Protein AF-A0A9N9C6P1-F1 (afdb_monomer_lite)

Secondary structure (DSSP, 8-state):
--HHHHHHHHHHHHHHH-SS--HHHHHHHTT-SSHHHHHHHHHHHHHHHHHH-TT-HHHHHHHHHIIIIITTHHHHHHHHHHHHHHHHS------------------------------B-TT-PBP---HHHHHHHHHHHHH-TT-------TTSTTGGGS-HHHHHHHHHHHHHHHHHHS-HHHHHHHHHHHT----HHHHHHHHHT---SSTT-HHHHHHHHHHHHHHHHHHHHHHHHTT-

pLDDT: mean 75.87, std 18.79, range [29.64, 95.38]

Foldseek 3Di:
DDPVVVVLVVLLVCQVPPPDSALVVSCVVSVDPDPVVSVVSNVVSLVVNCVVPVPPPSSVVNVVCVVPPRVCVVVVVVVVVVVVVVVVPPDDDDDDDDDDDDDPPPPPPPPDPPPPDFDADPVRHGDPDDPLVSLLVVQCCVVCVPDDDDDCPCPDPSLVPDDPVSSVVVVVVVVVVVVVPQDPVNVVVVCVLPVDPDDPVVNVVCLVPDDQPDPPDVVSVVVSVVSNVPVVVVSVVVVVVVVD

Sequence (244 aa):
MTRTQEVREEQTNFLKKHENPRPLNFFIEFKYRRKSSGHHDYNQQLDKALQDDPNSEKLLNLRRKYNHDYKNDWARNNRKRRKRENEEGSSNNNIDKEDVNNYESEEEEIIRDDDETIITDVLENVVECSEAMRTICSVYMEQHPDGDLIDLRSCSPFFKKLPKLVADSYLSELDEITESLIPMNVHDFLVQFFSQNISDTEWQIKVDNLRPPERNDPLMTAVVRILHRTLPNQNQILTLIFLN

Organism: NCBI:txid144679

Structure (mmCIF, N/CA/C/O backbone):
data_AF-A0A9N9C6P1-F1
#
_entry.id   AF-A0A9N9C6P1-F1
#
loop_
_atom_site.group_PDB
_atom_site.id
_atom_site.type_symbol
_atom_site.label_atom_id
_atom_site.label_alt_id
_atom_site.label_comp_id
_atom_site.label_asym_id
_atom_site.label_entity_id
_atom_site.label_seq_id
_atom_site.pdbx_PDB_ins_code
_atom_site.Cartn_x
_atom_site.Cartn_y
_atom_site.Cartn_z
_atom_site.occupancy
_atom_site.B_iso_or_equiv
_atom_site.auth_seq_id
_atom_site.auth_comp_id
_atom_site.auth_asym_id
_atom_site.auth_atom_id
_atom_site.pdbx_PDB_model_num
ATOM 1 N N . MET A 1 1 ? 4.517 25.017 -32.125 1.00 56.09 1 MET A N 1
ATOM 2 C CA . MET A 1 1 ? 5.086 23.809 -31.494 1.00 56.09 1 MET A CA 1
ATOM 3 C C . MET A 1 1 ? 4.927 23.939 -29.993 1.00 56.09 1 MET A C 1
ATOM 5 O O . MET A 1 1 ? 4.956 25.055 -29.492 1.00 56.09 1 MET A O 1
ATOM 9 N N . THR A 1 2 ? 4.663 22.841 -29.286 1.00 72.69 2 THR A N 1
ATOM 10 C CA . THR A 1 2 ? 4.652 22.845 -27.817 1.00 72.69 2 THR A CA 1
ATOM 11 C C . THR A 1 2 ? 6.087 22.704 -27.309 1.00 72.69 2 THR A C 1
ATOM 13 O O . THR A 1 2 ? 6.893 22.018 -27.933 1.00 72.69 2 THR A O 1
ATOM 16 N N . ARG A 1 3 ? 6.410 23.305 -26.156 1.00 73.12 3 ARG A N 1
ATOM 17 C CA . ARG A 1 3 ? 7.741 23.215 -25.517 1.00 73.12 3 ARG A CA 1
ATOM 18 C C . ARG A 1 3 ? 8.230 21.767 -25.359 1.00 73.12 3 ARG A C 1
ATOM 20 O O . ARG A 1 3 ? 9.417 21.486 -25.447 1.00 73.12 3 ARG A O 1
ATOM 27 N N . THR A 1 4 ? 7.303 20.834 -25.160 1.00 78.88 4 THR A N 1
ATOM 28 C CA . THR A 1 4 ? 7.589 19.398 -25.085 1.00 78.88 4 THR A CA 1
ATOM 29 C C . THR A 1 4 ? 8.108 18.839 -26.409 1.00 78.88 4 THR A C 1
ATOM 31 O O . THR A 1 4 ? 8.997 17.998 -26.401 1.00 78.88 4 THR A O 1
ATOM 34 N N . GLN A 1 5 ? 7.585 19.295 -27.547 1.00 78.88 5 GLN A N 1
ATOM 35 C CA . GLN A 1 5 ? 8.002 18.818 -28.864 1.00 78.88 5 GLN A CA 1
ATOM 36 C C . GLN A 1 5 ? 9.409 19.310 -29.230 1.00 78.88 5 GLN A C 1
ATOM 38 O O . GLN A 1 5 ? 10.212 18.522 -29.724 1.00 78.88 5 GLN A O 1
ATOM 43 N N . GLU A 1 6 ? 9.732 20.562 -28.895 1.00 83.50 6 GLU A N 1
ATOM 44 C CA . GLU A 1 6 ? 11.066 21.149 -29.098 1.00 83.50 6 GLU A CA 1
ATOM 45 C C . GLU A 1 6 ? 12.145 20.363 -28.338 1.00 83.50 6 GLU A C 1
ATOM 47 O O . GLU A 1 6 ? 13.136 19.935 -28.925 1.00 83.50 6 GLU A O 1
ATOM 52 N N . VAL A 1 7 ? 11.898 20.040 -27.063 1.00 85.88 7 VAL A N 1
ATOM 53 C CA . VAL A 1 7 ? 12.829 19.237 -26.250 1.00 85.88 7 VAL A CA 1
ATOM 54 C C . VAL A 1 7 ? 13.037 17.834 -26.839 1.00 85.88 7 VAL A C 1
ATOM 56 O O . VAL A 1 7 ? 14.149 17.310 -26.822 1.00 85.88 7 VAL A O 1
ATOM 59 N N . ARG A 1 8 ? 11.997 17.207 -27.404 1.00 88.94 8 ARG A N 1
ATOM 60 C CA . ARG A 1 8 ? 12.115 15.878 -28.039 1.00 88.94 8 ARG A CA 1
ATOM 61 C C . ARG A 1 8 ? 12.954 15.919 -29.319 1.00 88.94 8 ARG A C 1
ATOM 63 O O . ARG A 1 8 ? 13.709 14.985 -29.601 1.00 88.94 8 ARG A O 1
ATOM 70 N N . GLU A 1 9 ? 12.853 16.999 -30.086 1.00 89.69 9 GLU A N 1
ATOM 71 C CA . GLU A 1 9 ? 13.684 17.221 -31.271 1.00 89.69 9 GLU A CA 1
ATOM 72 C C . GLU A 1 9 ? 15.146 17.487 -30.892 1.00 89.69 9 GLU A C 1
ATOM 74 O O . GLU A 1 9 ? 16.050 16.906 -31.497 1.00 89.69 9 GLU A O 1
ATOM 79 N N . GLU A 1 10 ? 15.398 18.278 -29.848 1.00 92.19 10 GLU A N 1
ATOM 80 C CA . GLU A 1 10 ? 16.742 18.498 -29.296 1.00 92.19 10 GLU A CA 1
ATOM 81 C C . GLU A 1 10 ? 17.389 17.193 -28.823 1.00 92.19 10 GLU A C 1
ATOM 83 O O . GLU A 1 10 ? 18.537 16.909 -29.168 1.00 92.19 10 GLU A O 1
ATOM 88 N N . GLN A 1 11 ? 16.640 16.350 -28.110 1.00 93.44 11 GLN A N 1
ATOM 89 C CA . GLN A 1 11 ? 17.106 15.038 -27.660 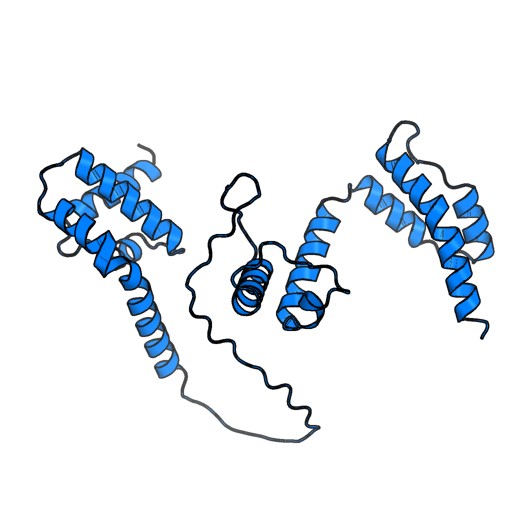1.00 93.44 11 GLN A CA 1
ATOM 90 C C . GLN A 1 11 ? 17.471 14.115 -28.828 1.00 93.44 11 GLN A C 1
ATOM 92 O O . GLN A 1 11 ? 18.529 13.484 -28.822 1.00 93.44 11 GLN A O 1
ATOM 97 N N . THR A 1 12 ? 16.631 14.063 -29.862 1.00 91.88 12 THR A N 1
ATOM 98 C CA . THR A 1 12 ? 16.914 13.274 -31.072 1.00 91.88 12 THR A CA 1
ATOM 99 C C . THR A 1 12 ? 18.158 13.811 -31.792 1.00 91.88 12 THR A C 1
ATOM 101 O O . THR A 1 12 ? 19.032 13.049 -32.216 1.00 91.88 12 THR A O 1
ATOM 104 N N . ASN A 1 13 ? 18.284 15.136 -31.896 1.00 92.88 13 ASN A N 1
ATOM 105 C CA . ASN A 1 13 ? 19.435 15.796 -32.508 1.00 92.88 13 ASN A CA 1
ATOM 106 C C . ASN A 1 13 ? 20.730 15.565 -31.726 1.00 92.88 13 ASN A C 1
ATOM 108 O O . ASN A 1 13 ? 21.781 15.383 -32.346 1.00 92.88 13 ASN A O 1
ATOM 112 N N . PHE A 1 14 ? 20.665 15.523 -30.394 1.00 95.38 14 PHE A N 1
ATOM 113 C CA . PHE A 1 14 ? 21.798 15.185 -29.540 1.00 95.38 14 PHE A CA 1
ATOM 114 C C . PHE A 1 14 ? 22.354 13.805 -29.905 1.00 95.38 14 PHE A C 1
ATOM 116 O O . PHE A 1 14 ? 23.552 13.671 -30.142 1.00 95.38 14 PHE A O 1
ATOM 123 N N . LEU A 1 15 ? 21.500 12.789 -30.061 1.00 94.12 15 LEU A N 1
ATOM 124 C CA . LEU A 1 15 ? 21.948 11.437 -30.425 1.00 94.12 15 LEU A CA 1
ATOM 125 C C . LEU A 1 15 ? 22.629 11.390 -31.800 1.00 94.12 15 LEU A C 1
ATOM 127 O O . LEU A 1 15 ? 23.640 10.705 -31.976 1.00 94.12 15 LEU A O 1
ATOM 131 N N . LYS A 1 16 ? 22.118 12.165 -32.763 1.00 91.38 16 LYS A N 1
ATOM 132 C CA . LYS A 1 16 ? 22.669 12.237 -34.123 1.00 91.38 16 LYS A CA 1
ATOM 133 C C . LYS A 1 16 ? 24.006 12.991 -34.156 1.00 91.38 16 LYS A C 1
ATOM 135 O O . LYS A 1 16 ? 24.986 12.501 -34.722 1.00 91.38 16 LYS A O 1
ATOM 140 N N . LYS A 1 17 ? 24.085 14.162 -33.518 1.00 92.50 17 LYS A N 1
ATOM 141 C CA . LYS A 1 17 ? 25.178 15.133 -33.723 1.00 92.50 17 LYS A CA 1
ATOM 142 C C . LYS A 1 17 ? 26.239 15.143 -32.626 1.00 92.50 17 LYS A C 1
ATOM 144 O O . LYS A 1 17 ? 27.392 15.423 -32.931 1.00 92.50 17 LYS A O 1
ATOM 149 N N . HIS A 1 18 ? 25.893 14.812 -31.384 1.00 92.00 18 HIS A N 1
ATOM 150 C CA . HIS A 1 18 ? 26.831 14.898 -30.265 1.00 92.00 18 HIS A CA 1
ATOM 151 C C . HIS A 1 18 ? 27.996 13.911 -30.445 1.00 92.00 18 HIS A C 1
ATOM 153 O O . HIS A 1 18 ? 27.788 12.781 -30.895 1.00 92.00 18 HIS A O 1
ATOM 159 N N . GLU A 1 19 ? 29.221 14.325 -30.114 1.00 88.31 19 GLU A N 1
ATOM 160 C CA . GLU A 1 1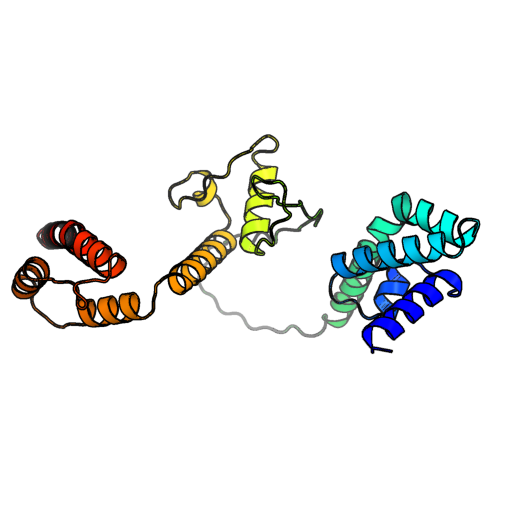9 ? 30.440 13.521 -30.311 1.00 88.31 19 GLU A CA 1
ATOM 161 C C . GLU A 1 19 ? 30.406 12.233 -29.476 1.00 88.31 19 GLU A C 1
ATOM 163 O O . GLU A 1 19 ? 30.749 11.151 -29.949 1.00 88.31 19 GLU A O 1
ATOM 168 N N . ASN A 1 20 ? 29.887 12.334 -28.250 1.00 87.19 20 ASN A N 1
ATOM 169 C CA . ASN A 1 20 ? 29.750 11.213 -27.328 1.00 87.19 20 ASN A CA 1
ATOM 170 C C . ASN A 1 20 ? 28.316 11.131 -26.776 1.00 87.19 20 ASN A C 1
ATOM 172 O O . ASN A 1 20 ? 28.067 11.607 -25.664 1.00 87.19 20 ASN A O 1
ATOM 176 N N . PRO A 1 21 ? 27.345 10.596 -27.538 1.00 89.81 21 PRO A N 1
ATOM 177 C CA . PRO A 1 21 ? 25.927 10.600 -27.180 1.00 89.81 21 PRO A CA 1
ATOM 178 C C . PRO A 1 21 ? 25.580 9.478 -26.190 1.00 89.81 21 PRO A C 1
ATOM 180 O O . PRO A 1 21 ? 24.540 8.833 -26.301 1.00 89.81 21 PRO A O 1
ATOM 183 N N . ARG A 1 22 ? 26.473 9.184 -25.240 1.00 89.12 22 ARG A N 1
ATOM 184 C CA . ARG A 1 22 ? 26.242 8.151 -24.226 1.00 89.12 22 ARG A CA 1
ATOM 185 C C . ARG A 1 22 ? 25.044 8.507 -23.350 1.00 89.12 22 ARG A C 1
ATOM 187 O O . ARG A 1 22 ? 24.813 9.698 -23.125 1.00 89.12 22 ARG A O 1
ATOM 194 N N . PRO A 1 23 ? 24.372 7.497 -22.772 1.00 86.75 23 PRO A N 1
ATOM 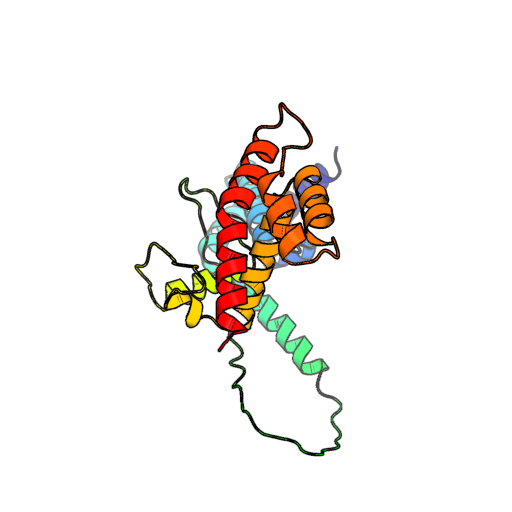195 C CA . PRO A 1 23 ? 23.261 7.713 -21.850 1.00 86.75 23 PRO A CA 1
ATOM 196 C C . PRO A 1 23 ? 23.614 8.716 -20.757 1.00 86.75 23 PRO A C 1
ATOM 198 O O . PRO A 1 23 ? 22.892 9.678 -20.549 1.00 86.75 23 PRO A O 1
ATOM 201 N N . LEU A 1 24 ? 24.797 8.585 -20.152 1.00 84.38 24 LEU A N 1
ATOM 202 C CA . LEU A 1 24 ? 25.242 9.500 -19.106 1.00 84.38 24 LEU A CA 1
ATOM 203 C C . LEU A 1 24 ? 25.273 10.975 -19.549 1.00 84.38 24 LEU A C 1
ATOM 205 O O . LEU A 1 24 ? 24.767 11.835 -18.834 1.00 84.38 24 LEU A O 1
ATOM 209 N N . ASN A 1 25 ? 25.840 11.266 -20.722 1.00 87.56 25 ASN A N 1
ATOM 210 C CA . ASN A 1 25 ? 25.927 12.639 -21.225 1.00 87.56 25 ASN A CA 1
ATOM 211 C C . ASN A 1 25 ? 24.545 13.170 -21.601 1.00 87.56 25 ASN A C 1
ATOM 213 O O . ASN A 1 25 ? 24.230 14.314 -21.299 1.00 87.56 25 ASN A O 1
ATOM 217 N N . PHE A 1 26 ? 23.704 12.319 -22.188 1.00 89.69 26 PHE A N 1
ATOM 218 C CA . PHE A 1 26 ? 22.312 12.651 -22.469 1.00 89.69 26 PHE A CA 1
ATOM 219 C C . PHE A 1 26 ? 21.552 13.007 -21.182 1.00 89.69 26 PHE A C 1
ATOM 221 O O . PHE A 1 26 ? 20.823 13.992 -21.132 1.00 89.69 26 PHE A O 1
ATOM 228 N N . PHE A 1 27 ? 21.754 12.251 -20.102 1.00 88.44 27 PHE A N 1
ATOM 229 C CA . PHE A 1 27 ? 21.063 12.503 -18.840 1.00 88.44 27 PHE A CA 1
ATOM 230 C C . PHE A 1 27 ? 21.483 13.811 -18.178 1.00 88.44 27 PHE A C 1
ATOM 232 O O . PHE A 1 27 ? 20.637 14.509 -17.617 1.00 88.44 27 PHE A O 1
ATOM 239 N N . ILE A 1 28 ? 22.779 14.128 -18.245 1.00 83.00 28 ILE A N 1
ATOM 240 C CA . ILE A 1 28 ? 23.337 15.379 -17.729 1.00 83.00 28 ILE A CA 1
ATOM 241 C C . ILE A 1 28 ? 22.794 16.563 -18.533 1.00 83.00 28 ILE A C 1
ATOM 243 O O . ILE A 1 28 ? 22.295 17.514 -17.932 1.00 83.00 28 ILE A O 1
ATOM 247 N N . GLU A 1 29 ? 22.834 16.478 -19.864 1.00 90.00 29 GLU A N 1
ATOM 248 C CA . GLU A 1 29 ? 22.407 17.552 -20.767 1.00 90.00 29 GLU A CA 1
ATOM 249 C C . GLU A 1 29 ? 20.935 17.926 -20.546 1.00 90.00 29 GLU A C 1
ATOM 251 O O . GLU A 1 29 ? 20.587 19.092 -20.364 1.00 90.00 29 GLU A O 1
ATOM 256 N N . PHE A 1 30 ? 20.067 16.917 -20.453 1.00 89.62 30 PHE A N 1
ATOM 257 C CA . PHE A 1 30 ? 18.621 17.106 -20.309 1.00 89.62 30 PHE A CA 1
ATOM 258 C C . PHE A 1 30 ? 18.126 17.058 -18.854 1.00 89.62 30 PHE A C 1
ATOM 260 O O . PHE A 1 30 ? 16.921 17.049 -18.609 1.00 89.62 30 PHE A O 1
ATOM 267 N N . LYS A 1 31 ? 19.047 17.072 -17.880 1.00 85.75 31 LYS A N 1
ATOM 268 C CA . LYS A 1 31 ? 18.775 17.216 -16.437 1.00 85.75 31 LYS A CA 1
ATOM 269 C C . LYS A 1 31 ? 17.740 16.227 -15.888 1.00 85.75 31 LYS A C 1
ATOM 271 O O . LYS A 1 31 ? 16.858 16.595 -15.105 1.00 85.75 31 LYS A O 1
ATOM 276 N N . TYR A 1 32 ? 17.853 14.960 -16.272 1.00 78.06 32 TYR A N 1
ATOM 277 C CA . TYR A 1 32 ? 16.956 13.921 -15.772 1.00 78.06 32 TYR A CA 1
ATOM 278 C C . TYR A 1 32 ? 17.139 13.706 -14.267 1.00 78.06 32 TYR A C 1
ATOM 280 O O . TYR A 1 32 ? 18.244 13.458 -13.788 1.00 78.06 32 TYR A O 1
ATOM 288 N N . ARG A 1 33 ? 16.029 13.774 -13.520 1.00 67.56 33 ARG A N 1
ATOM 289 C CA . ARG A 1 33 ? 16.008 13.539 -12.064 1.00 67.56 33 ARG A CA 1
ATOM 290 C C . ARG A 1 33 ? 15.956 12.055 -11.694 1.00 67.56 33 ARG A C 1
ATOM 292 O O . ARG A 1 33 ? 16.414 11.688 -10.621 1.00 67.56 33 ARG A O 1
ATOM 299 N N . ARG A 1 34 ? 15.389 11.213 -12.566 1.00 65.25 34 ARG A N 1
ATOM 300 C CA . ARG A 1 34 ? 15.204 9.767 -12.355 1.00 65.25 34 ARG A CA 1
ATOM 301 C C . ARG A 1 34 ? 15.918 8.976 -13.456 1.00 65.25 34 ARG A C 1
ATOM 303 O O . ARG A 1 34 ? 15.771 9.294 -14.637 1.00 65.25 34 ARG A O 1
ATOM 310 N N . LYS A 1 35 ? 16.661 7.933 -13.065 1.00 71.19 35 LYS A N 1
ATOM 311 C CA . LYS A 1 35 ? 17.441 7.056 -13.962 1.00 71.19 35 LYS A CA 1
ATOM 312 C C . LYS A 1 35 ? 16.546 6.354 -14.991 1.00 71.19 35 LYS A C 1
ATOM 314 O O . LYS A 1 35 ? 16.858 6.349 -16.178 1.00 71.19 35 LYS A O 1
ATOM 319 N N . SER A 1 36 ? 15.427 5.792 -14.536 1.00 73.88 36 SER A N 1
ATOM 320 C CA . SER A 1 36 ? 14.463 5.069 -15.371 1.00 73.88 36 SER A CA 1
ATOM 321 C C . SER A 1 36 ? 13.845 5.967 -16.442 1.00 73.88 36 SER A C 1
ATOM 323 O O . SER A 1 36 ? 13.850 5.596 -17.612 1.00 73.88 36 SER A O 1
ATOM 325 N N . SER A 1 37 ? 13.416 7.182 -16.080 1.00 77.88 37 SER A N 1
ATOM 326 C CA . SER A 1 37 ? 12.913 8.177 -17.037 1.00 77.88 37 SER A CA 1
ATOM 327 C C . SER A 1 37 ? 13.967 8.542 -18.081 1.00 77.88 37 SER A C 1
ATOM 329 O O . SER A 1 37 ? 13.659 8.572 -19.268 1.00 77.88 37 SER A O 1
ATOM 331 N N . GLY A 1 38 ? 15.220 8.741 -17.656 1.00 84.25 38 GLY A N 1
ATOM 332 C CA . GLY A 1 38 ? 16.335 8.988 -18.569 1.00 84.25 38 GLY A CA 1
ATOM 333 C C . GLY A 1 38 ? 16.547 7.836 -19.549 1.00 84.25 38 GLY A C 1
ATOM 334 O O . GLY A 1 38 ? 16.585 8.065 -20.753 1.00 84.25 38 GLY A O 1
ATOM 335 N N . HIS A 1 39 ? 16.648 6.594 -19.065 1.00 83.88 39 HIS A N 1
ATOM 336 C CA . HIS A 1 39 ? 16.831 5.421 -19.929 1.00 83.88 39 HIS A CA 1
ATOM 337 C C . HIS A 1 39 ? 15.656 5.191 -20.873 1.00 83.88 39 HIS A C 1
ATOM 339 O O . HIS A 1 39 ? 15.868 4.859 -22.038 1.00 83.88 39 HIS A O 1
ATOM 345 N N . HIS A 1 40 ? 14.433 5.360 -20.378 1.00 85.44 40 HIS A N 1
ATOM 346 C CA . HIS A 1 40 ? 13.231 5.220 -21.181 1.00 85.44 40 HIS A CA 1
ATOM 347 C C . HIS A 1 40 ? 13.219 6.246 -22.315 1.00 85.44 40 HIS A C 1
ATOM 349 O O . HIS A 1 40 ? 13.100 5.870 -23.480 1.00 85.44 40 HIS A O 1
ATOM 355 N N . ASP A 1 41 ? 13.448 7.521 -21.996 1.00 89.31 41 ASP A N 1
ATOM 356 C CA . ASP A 1 41 ? 13.480 8.583 -22.995 1.00 89.31 41 ASP A CA 1
ATOM 357 C C . ASP A 1 41 ? 14.663 8.435 -23.958 1.00 89.31 41 ASP A C 1
ATOM 359 O O . ASP A 1 41 ? 14.488 8.601 -25.162 1.00 89.31 41 ASP A O 1
ATOM 363 N N . TYR A 1 42 ? 15.845 8.055 -23.471 1.00 91.69 42 TYR A N 1
ATOM 364 C CA . TYR A 1 42 ? 17.007 7.773 -24.315 1.00 91.69 42 TYR A CA 1
ATOM 365 C C . TYR A 1 42 ? 16.715 6.660 -25.323 1.00 91.69 42 TYR A C 1
ATOM 367 O O . TYR A 1 42 ? 16.999 6.816 -26.508 1.00 91.69 42 TYR A O 1
ATOM 375 N N . ASN A 1 43 ? 16.104 5.561 -24.870 1.00 90.88 43 ASN A N 1
ATOM 376 C CA . ASN A 1 43 ? 15.697 4.457 -25.734 1.00 90.88 43 ASN A CA 1
ATOM 377 C C . ASN A 1 43 ? 14.677 4.895 -26.779 1.00 90.88 43 ASN A C 1
ATOM 379 O O . ASN A 1 43 ? 14.872 4.622 -27.961 1.00 90.88 43 ASN A O 1
ATOM 383 N N . GLN A 1 44 ? 13.631 5.609 -26.357 1.00 92.12 44 GLN A N 1
ATOM 384 C CA . GLN A 1 44 ? 12.617 6.119 -27.274 1.00 92.12 44 GLN A CA 1
ATOM 385 C C . GLN A 1 44 ? 13.223 7.044 -28.334 1.00 92.12 44 GLN A C 1
ATOM 387 O O . GLN A 1 44 ? 12.920 6.906 -29.518 1.00 92.12 44 GLN A O 1
ATOM 392 N N . GLN A 1 45 ? 14.092 7.979 -27.934 1.00 93.56 45 GLN A N 1
ATOM 393 C CA . GLN A 1 45 ? 14.712 8.906 -28.882 1.00 93.56 45 GLN A CA 1
ATOM 394 C C . GLN A 1 45 ? 15.740 8.213 -29.782 1.00 93.56 45 GLN A C 1
ATOM 396 O O . GLN A 1 45 ? 15.887 8.604 -30.938 1.00 93.56 45 GLN A O 1
ATOM 401 N N . LEU A 1 46 ? 16.422 7.171 -29.300 1.00 93.00 46 LEU A N 1
ATOM 402 C CA . LEU A 1 46 ? 17.329 6.369 -30.119 1.00 93.00 46 LEU A CA 1
ATOM 403 C C . LEU A 1 46 ? 16.568 5.565 -31.175 1.00 93.00 46 LEU A C 1
ATOM 405 O O . LEU A 1 46 ? 16.981 5.549 -32.332 1.00 93.00 46 LEU A O 1
ATOM 409 N N . ASP A 1 47 ? 15.442 4.958 -30.802 1.00 92.75 47 ASP A N 1
ATOM 410 C CA . ASP A 1 47 ? 14.588 4.222 -31.739 1.00 92.75 47 ASP A CA 1
ATOM 411 C C . ASP A 1 47 ? 13.984 5.159 -32.787 1.00 92.75 47 ASP A C 1
ATOM 413 O O . ASP A 1 47 ? 14.010 4.851 -33.977 1.00 92.75 47 ASP A O 1
ATOM 417 N N . LYS A 1 48 ? 13.558 6.357 -32.378 1.00 92.19 48 LYS A N 1
ATOM 418 C CA . LYS A 1 48 ? 13.111 7.400 -33.305 1.00 92.19 48 LYS A CA 1
ATOM 419 C C . LYS A 1 48 ? 14.229 7.864 -34.246 1.00 92.19 48 LYS A C 1
ATOM 421 O O . LYS A 1 48 ? 14.023 7.963 -35.450 1.00 92.19 48 LYS A O 1
ATOM 426 N N . ALA A 1 49 ? 15.435 8.100 -33.728 1.00 92.94 49 ALA A N 1
ATOM 427 C CA . ALA A 1 49 ? 16.577 8.496 -34.549 1.00 92.94 49 ALA A CA 1
ATOM 428 C C . ALA A 1 49 ? 16.967 7.416 -35.574 1.00 92.94 49 ALA A C 1
ATOM 430 O O . ALA A 1 49 ? 17.369 7.761 -36.682 1.00 92.94 49 ALA A O 1
ATOM 431 N N . LEU A 1 50 ? 16.834 6.135 -35.211 1.00 92.69 50 LEU A N 1
ATOM 432 C CA . LEU A 1 50 ? 17.057 4.991 -36.098 1.00 92.69 50 LEU A CA 1
ATOM 433 C C . LEU A 1 50 ? 15.930 4.801 -37.118 1.00 92.69 50 LEU A C 1
ATOM 435 O O . LEU A 1 50 ? 16.196 4.339 -38.217 1.00 92.69 50 LEU A O 1
ATOM 439 N N . GLN A 1 51 ? 14.687 5.157 -36.796 1.00 92.81 51 GLN A N 1
ATOM 440 C CA . GLN A 1 51 ? 13.613 5.197 -37.795 1.00 92.81 51 GLN A CA 1
ATOM 441 C C . GLN A 1 51 ? 13.876 6.279 -38.849 1.00 92.81 51 GLN A C 1
ATOM 443 O O . GLN A 1 51 ? 13.665 6.037 -40.035 1.00 92.81 51 GLN A O 1
ATOM 448 N N . ASP A 1 52 ? 14.372 7.442 -38.420 1.00 91.62 52 ASP A N 1
ATOM 449 C CA . ASP A 1 52 ? 14.718 8.542 -39.324 1.00 91.62 52 ASP A CA 1
ATOM 450 C C . ASP A 1 52 ? 15.951 8.233 -40.195 1.00 91.62 52 ASP A C 1
ATOM 452 O O . ASP A 1 52 ? 16.010 8.657 -41.347 1.00 91.62 52 ASP A O 1
ATOM 456 N N . ASP A 1 53 ? 16.954 7.540 -39.642 1.00 93.06 53 ASP A N 1
ATOM 457 C CA . ASP A 1 53 ? 18.181 7.138 -40.347 1.00 93.06 53 ASP A CA 1
ATOM 458 C C . ASP A 1 53 ? 18.585 5.687 -39.999 1.00 93.06 53 ASP A C 1
ATOM 460 O O . ASP A 1 53 ? 19.458 5.453 -39.149 1.00 93.06 53 ASP A O 1
ATOM 464 N N . PRO A 1 54 ? 17.964 4.691 -40.662 1.00 92.00 54 PRO A N 1
ATOM 465 C CA . PRO A 1 54 ? 18.144 3.274 -40.329 1.00 92.00 54 PRO A CA 1
ATOM 466 C C . PRO A 1 54 ? 19.552 2.737 -40.575 1.00 92.00 54 PRO A C 1
ATOM 468 O O . PRO A 1 54 ? 19.964 1.764 -39.945 1.00 92.00 54 PRO A O 1
ATOM 471 N N . ASN A 1 55 ? 20.298 3.366 -41.484 1.00 92.31 55 ASN A N 1
ATOM 472 C CA . ASN A 1 55 ? 21.621 2.908 -41.905 1.00 92.31 55 ASN A CA 1
ATOM 473 C C . ASN A 1 55 ? 22.755 3.644 -41.182 1.00 92.31 55 ASN A C 1
ATOM 475 O O . ASN A 1 55 ? 23.928 3.443 -41.505 1.00 92.31 55 ASN A O 1
ATOM 479 N N . SER A 1 56 ? 22.429 4.485 -40.198 1.00 94.00 56 SER A N 1
ATOM 480 C CA . SER A 1 56 ? 23.421 5.217 -39.423 1.00 94.00 56 SER A CA 1
ATOM 481 C C . SER A 1 56 ? 24.295 4.265 -38.610 1.00 94.00 56 SER A C 1
ATOM 483 O O . SER A 1 56 ? 23.910 3.784 -37.541 1.00 94.00 56 SER A O 1
ATOM 485 N N . GLU A 1 57 ? 25.521 4.029 -39.073 1.00 91.75 57 GLU A N 1
ATOM 486 C CA . GLU A 1 57 ? 26.486 3.178 -38.371 1.00 91.75 57 GLU A CA 1
ATOM 487 C C . GLU A 1 57 ? 26.737 3.671 -36.935 1.00 91.75 57 GLU A C 1
ATOM 489 O O . GLU A 1 57 ? 26.856 2.876 -36.000 1.00 91.75 57 GLU A O 1
ATOM 494 N N . LYS A 1 58 ? 26.729 4.995 -36.735 1.00 91.56 58 LYS A N 1
ATOM 495 C CA . LYS A 1 58 ? 26.855 5.626 -35.418 1.00 91.56 58 LYS A CA 1
ATOM 496 C C . LYS A 1 58 ? 25.710 5.227 -34.483 1.00 91.56 58 LYS A C 1
ATOM 498 O O . LYS A 1 58 ? 25.982 4.791 -33.364 1.00 91.56 58 LYS A O 1
ATOM 503 N N . LEU A 1 59 ? 24.454 5.359 -34.918 1.00 92.56 59 LEU A N 1
ATOM 504 C CA . LEU A 1 59 ? 23.285 5.037 -34.087 1.00 92.56 59 LEU A CA 1
ATOM 505 C C . LEU A 1 59 ? 23.147 3.526 -33.863 1.00 92.56 59 LEU A C 1
ATOM 507 O O . LEU A 1 59 ? 22.830 3.097 -32.754 1.00 92.56 59 LEU A O 1
ATOM 511 N N . LEU A 1 60 ? 23.463 2.708 -34.870 1.00 91.31 60 LEU A N 1
ATOM 512 C CA . LEU A 1 60 ? 23.470 1.249 -34.747 1.00 91.31 60 LEU A CA 1
ATOM 513 C C . LEU A 1 60 ? 24.526 0.774 -33.742 1.00 91.31 60 LEU A C 1
ATOM 515 O O . LEU A 1 60 ? 24.244 -0.075 -32.893 1.00 91.31 60 LEU A O 1
ATOM 519 N N . ASN A 1 61 ? 25.733 1.345 -33.787 1.00 89.62 61 ASN A N 1
ATOM 520 C CA . ASN A 1 61 ? 26.771 1.063 -32.797 1.00 89.62 61 ASN A CA 1
ATOM 521 C C . ASN A 1 61 ? 26.366 1.545 -31.400 1.00 89.62 61 ASN A C 1
ATOM 523 O O . ASN A 1 61 ? 26.634 0.853 -30.417 1.00 89.62 61 ASN A O 1
ATOM 527 N N . LEU A 1 62 ? 25.691 2.692 -31.302 1.00 89.38 62 LEU A N 1
ATOM 528 C CA . LEU A 1 62 ? 25.163 3.201 -30.039 1.00 89.38 62 LEU A CA 1
ATOM 529 C C . LEU A 1 62 ? 24.120 2.246 -29.446 1.00 89.38 62 LEU A C 1
ATOM 531 O O . LEU A 1 62 ? 24.210 1.930 -28.265 1.00 89.38 62 LEU A O 1
ATOM 535 N N . ARG A 1 63 ? 23.207 1.706 -30.265 1.00 90.06 63 ARG A N 1
ATOM 536 C CA . ARG A 1 63 ? 22.201 0.714 -29.849 1.00 90.06 63 ARG A CA 1
ATOM 537 C C . ARG A 1 63 ? 22.837 -0.581 -29.350 1.00 90.06 63 ARG A C 1
ATOM 539 O O . ARG A 1 63 ? 22.466 -1.067 -28.285 1.00 90.06 63 ARG A O 1
ATOM 546 N N . ARG A 1 64 ? 23.832 -1.116 -30.069 1.00 86.94 64 ARG A N 1
ATOM 547 C CA . ARG A 1 64 ? 24.558 -2.326 -29.637 1.00 86.94 64 ARG A CA 1
ATOM 548 C C . ARG A 1 64 ? 25.261 -2.113 -28.298 1.00 86.94 64 ARG A C 1
ATOM 550 O O . ARG A 1 64 ? 25.108 -2.925 -27.392 1.00 86.94 64 ARG A O 1
ATOM 557 N N . LYS A 1 65 ? 25.989 -1.002 -28.153 1.00 84.75 65 LYS A N 1
ATOM 558 C CA . LYS A 1 65 ? 26.709 -0.685 -26.910 1.00 84.75 65 LYS A CA 1
ATOM 559 C C . LYS A 1 65 ? 25.774 -0.326 -25.764 1.00 84.75 65 LYS A C 1
ATOM 561 O O . LYS A 1 65 ? 26.090 -0.603 -24.617 1.00 84.75 65 LYS A O 1
ATOM 566 N N . TYR A 1 66 ? 24.616 0.259 -26.046 1.00 81.75 66 TYR A N 1
ATOM 567 C CA . TYR A 1 66 ? 23.620 0.531 -25.021 1.00 81.75 66 TYR A CA 1
ATOM 568 C C . TYR A 1 66 ? 23.111 -0.753 -24.357 1.00 81.75 66 TYR A C 1
ATOM 570 O O . TYR A 1 66 ? 23.057 -0.826 -23.130 1.00 81.75 66 TYR A O 1
ATOM 578 N N . ASN A 1 67 ? 22.828 -1.779 -25.163 1.00 73.69 67 ASN A N 1
ATOM 579 C CA . ASN A 1 67 ? 22.319 -3.062 -24.679 1.00 73.69 67 ASN A CA 1
ATOM 580 C C . ASN A 1 67 ? 23.353 -3.878 -23.881 1.00 73.69 67 ASN A C 1
ATOM 582 O O . ASN A 1 67 ? 22.950 -4.679 -23.042 1.00 73.69 67 ASN A O 1
ATOM 586 N N . HIS A 1 68 ? 24.655 -3.677 -24.119 1.00 66.19 68 HIS A N 1
ATOM 587 C CA . HIS A 1 68 ? 25.723 -4.472 -23.493 1.00 66.19 68 HIS A CA 1
ATOM 588 C C . HIS A 1 68 ? 26.587 -3.700 -22.485 1.00 66.19 68 HIS A C 1
ATOM 590 O O . HIS A 1 68 ? 26.846 -4.207 -21.397 1.00 66.19 68 HIS A O 1
ATOM 596 N N . ASP A 1 69 ? 26.999 -2.473 -22.807 1.00 65.50 69 ASP A N 1
ATOM 597 C CA . ASP A 1 69 ? 28.056 -1.759 -22.078 1.00 65.50 69 ASP A CA 1
ATOM 598 C C . ASP A 1 69 ? 27.522 -0.583 -21.248 1.00 65.50 69 ASP A C 1
ATOM 600 O O . ASP A 1 69 ? 28.034 -0.294 -20.167 1.00 65.50 69 ASP A O 1
ATOM 604 N N . TYR A 1 70 ? 26.497 0.126 -21.737 1.00 66.19 70 TYR A N 1
ATOM 605 C CA . TYR A 1 70 ? 26.097 1.420 -21.161 1.00 66.19 70 TYR A CA 1
ATOM 606 C C . TYR A 1 70 ? 24.906 1.369 -20.201 1.00 66.19 70 TYR A C 1
ATOM 608 O O . TYR A 1 70 ? 24.583 2.391 -19.591 1.00 66.19 70 TYR A O 1
ATOM 616 N N . LYS A 1 71 ? 24.297 0.197 -19.976 1.00 59.84 71 LYS A N 1
ATOM 617 C CA . LYS A 1 71 ? 23.260 0.017 -18.939 1.00 59.84 71 LYS A CA 1
ATOM 618 C C . LYS A 1 71 ? 23.783 0.378 -17.532 1.00 59.84 71 LYS A C 1
ATOM 620 O O . LYS A 1 71 ? 23.037 0.905 -16.707 1.00 59.84 71 LYS A O 1
ATOM 625 N N . ASN A 1 72 ? 25.092 0.207 -17.306 1.00 62.56 72 ASN A N 1
ATOM 626 C CA . ASN A 1 72 ? 25.765 0.443 -16.021 1.00 62.56 72 ASN A CA 1
ATOM 627 C C . ASN A 1 72 ? 26.546 1.772 -15.938 1.00 62.56 72 ASN A C 1
ATOM 629 O O . ASN A 1 72 ? 27.115 2.088 -14.889 1.00 62.56 72 ASN A O 1
ATOM 633 N N . ASP A 1 73 ? 26.553 2.598 -16.995 1.00 63.62 73 ASP A N 1
ATOM 634 C CA . ASP A 1 73 ? 27.284 3.881 -17.011 1.00 63.62 73 ASP A CA 1
ATOM 635 C C . ASP A 1 73 ? 26.784 4.854 -15.921 1.00 63.62 73 ASP A C 1
ATOM 637 O O . ASP A 1 73 ? 27.557 5.648 -15.377 1.00 63.62 73 ASP A O 1
ATOM 641 N N . TRP A 1 74 ? 25.507 4.746 -15.537 1.00 61.16 74 TRP A N 1
ATOM 642 C CA . TRP A 1 74 ? 24.912 5.514 -14.440 1.00 61.16 74 TRP A CA 1
ATOM 643 C C . TRP A 1 74 ? 25.494 5.153 -13.066 1.00 61.16 74 TRP A C 1
ATOM 645 O O . TRP A 1 74 ? 25.871 6.041 -12.299 1.00 61.16 74 TRP A O 1
ATOM 655 N N . ALA A 1 75 ? 25.637 3.854 -12.773 1.00 57.72 75 ALA A N 1
ATOM 656 C CA . ALA A 1 75 ? 26.191 3.368 -11.506 1.00 57.72 75 ALA A CA 1
ATOM 657 C C . ALA A 1 75 ? 27.634 3.864 -11.311 1.00 57.72 75 ALA A C 1
ATOM 659 O O . ALA A 1 75 ? 28.031 4.297 -10.225 1.00 57.72 75 ALA A O 1
ATOM 660 N N . ARG A 1 76 ? 28.406 3.912 -12.405 1.00 59.22 76 ARG A N 1
ATOM 661 C CA . ARG A 1 76 ? 29.785 4.413 -12.404 1.00 59.22 76 ARG A CA 1
ATOM 662 C C . ARG A 1 76 ? 29.881 5.920 -12.131 1.00 59.22 76 ARG A C 1
ATOM 664 O O . ARG A 1 76 ? 30.869 6.350 -11.534 1.00 59.22 76 ARG A O 1
ATOM 671 N N . ASN A 1 77 ? 28.892 6.719 -12.540 1.00 58.91 77 ASN A N 1
ATOM 672 C CA . ASN A 1 77 ? 28.869 8.160 -12.269 1.00 58.91 77 ASN A CA 1
ATOM 673 C C . ASN A 1 77 ? 28.436 8.482 -10.831 1.00 58.91 77 ASN A C 1
ATOM 675 O O . ASN A 1 77 ? 29.083 9.292 -10.167 1.00 58.91 77 ASN A O 1
ATOM 679 N N . ASN A 1 78 ? 27.413 7.798 -10.310 1.00 55.38 78 ASN A N 1
ATOM 680 C CA . ASN A 1 78 ? 26.972 7.982 -8.923 1.00 55.38 78 ASN A CA 1
ATOM 681 C C . ASN A 1 78 ? 28.078 7.628 -7.922 1.00 55.38 78 ASN A C 1
ATOM 683 O O . ASN A 1 78 ? 28.318 8.375 -6.975 1.00 55.38 78 ASN A O 1
ATOM 687 N N . ARG A 1 79 ? 28.852 6.569 -8.197 1.00 56.69 79 ARG A N 1
ATOM 688 C CA . ARG A 1 79 ? 30.032 6.203 -7.397 1.00 56.69 79 ARG A CA 1
ATOM 689 C C . ARG A 1 79 ? 31.120 7.287 -7.391 1.00 56.69 79 ARG A C 1
ATOM 691 O O . ARG A 1 79 ? 31.846 7.414 -6.410 1.00 56.69 79 ARG A O 1
ATOM 698 N N . LYS A 1 80 ? 31.244 8.079 -8.465 1.00 57.12 80 LYS A N 1
ATOM 699 C CA . LYS A 1 80 ? 32.189 9.209 -8.544 1.00 57.12 80 LYS A CA 1
ATOM 700 C C . LYS A 1 80 ? 31.671 10.472 -7.850 1.00 57.12 80 LYS A C 1
ATOM 702 O O . LYS A 1 80 ? 32.490 11.182 -7.279 1.00 57.12 80 LYS A O 1
ATOM 707 N N . ARG A 1 81 ? 30.358 10.747 -7.871 1.00 56.91 81 ARG A N 1
ATOM 708 C CA . ARG A 1 81 ? 29.756 11.853 -7.093 1.00 56.91 81 ARG A CA 1
ATOM 709 C C . ARG A 1 81 ? 29.895 11.619 -5.590 1.00 56.91 81 ARG A C 1
ATOM 711 O O . ARG A 1 81 ? 30.442 12.480 -4.916 1.00 56.91 81 ARG A O 1
ATOM 718 N N . ARG A 1 82 ? 29.557 10.416 -5.112 1.00 53.94 82 ARG A N 1
ATOM 719 C CA . ARG A 1 82 ? 29.682 10.040 -3.691 1.00 53.94 82 ARG A CA 1
ATOM 720 C C . ARG A 1 82 ? 31.116 10.141 -3.154 1.00 53.94 82 ARG A C 1
ATOM 722 O O . ARG A 1 82 ? 31.322 10.550 -2.022 1.00 53.94 82 ARG A O 1
ATOM 729 N N . LYS A 1 83 ? 32.131 9.830 -3.973 1.00 56.00 83 LYS A N 1
ATOM 730 C CA . LYS A 1 83 ? 33.541 10.029 -3.583 1.00 56.00 83 LYS A CA 1
ATOM 731 C C . LYS A 1 83 ? 33.917 11.502 -3.389 1.00 56.00 83 LYS A C 1
ATOM 733 O O . LYS A 1 83 ? 34.700 11.792 -2.501 1.00 56.00 83 LYS A O 1
ATOM 738 N N . ARG A 1 84 ? 33.359 12.414 -4.193 1.00 52.22 84 ARG A N 1
ATOM 739 C CA . ARG A 1 84 ? 33.615 13.860 -4.065 1.00 52.22 84 ARG A CA 1
ATOM 740 C C . ARG A 1 84 ? 32.911 14.454 -2.845 1.00 52.22 84 ARG A C 1
ATOM 742 O O . ARG A 1 84 ? 33.491 15.283 -2.164 1.00 52.22 84 ARG A O 1
ATOM 749 N N . GLU A 1 85 ? 31.706 13.974 -2.547 1.00 53.59 85 GLU A N 1
ATOM 750 C CA . GLU A 1 85 ? 30.927 14.392 -1.372 1.00 53.59 85 GLU A CA 1
ATOM 751 C C . GLU A 1 85 ? 31.577 13.920 -0.051 1.00 53.59 85 GLU A C 1
ATOM 753 O O . GLU A 1 85 ? 31.590 14.666 0.923 1.00 53.59 85 GLU A O 1
ATOM 758 N N . ASN A 1 86 ? 32.215 12.742 -0.033 1.00 52.12 86 ASN A N 1
ATOM 759 C CA . ASN A 1 86 ? 32.937 12.241 1.148 1.00 52.12 86 ASN A CA 1
ATOM 760 C C . ASN A 1 86 ? 34.300 12.917 1.391 1.00 52.12 86 ASN A C 1
ATOM 762 O O . ASN A 1 86 ? 34.764 12.953 2.528 1.00 52.12 86 ASN A O 1
ATOM 766 N N . GLU A 1 87 ? 34.957 13.445 0.355 1.00 48.16 87 GLU A N 1
ATOM 767 C CA . GLU A 1 87 ? 36.243 14.148 0.498 1.00 48.16 87 GLU A CA 1
ATOM 768 C C . GLU A 1 87 ? 36.069 15.601 0.991 1.00 48.16 87 GLU A C 1
ATOM 770 O O . GLU A 1 87 ? 36.976 16.143 1.618 1.00 48.16 87 GLU A O 1
ATOM 775 N N . GLU A 1 88 ? 34.895 16.213 0.794 1.00 47.66 88 GLU A N 1
ATOM 776 C CA . GLU A 1 88 ? 34.588 17.581 1.254 1.00 47.66 88 GLU A CA 1
ATOM 777 C C . GLU A 1 88 ? 33.984 17.649 2.676 1.00 47.66 88 GLU A C 1
ATOM 779 O O . GLU A 1 88 ? 33.935 18.727 3.265 1.00 47.66 88 GLU A O 1
ATOM 784 N N . GLY A 1 89 ? 33.574 16.519 3.272 1.00 42.16 89 GLY A N 1
ATOM 785 C CA . GLY A 1 89 ? 32.943 16.468 4.605 1.00 42.16 89 GLY A CA 1
ATOM 786 C C . GLY A 1 89 ? 33.891 16.307 5.806 1.00 42.16 89 GLY A C 1
ATOM 787 O O . GLY A 1 89 ? 33.446 16.361 6.951 1.00 42.16 89 GLY A O 1
ATOM 788 N N . SER A 1 90 ? 35.195 16.110 5.590 1.00 38.91 90 SER A N 1
ATOM 789 C CA . SER A 1 90 ? 36.154 15.800 6.663 1.00 38.91 90 SER A CA 1
ATOM 790 C C . SER A 1 90 ? 36.892 17.041 7.189 1.00 38.91 90 SER A C 1
ATOM 792 O O . SER A 1 90 ? 38.100 17.192 7.005 1.00 38.91 90 SER A O 1
ATOM 794 N N . SER A 1 91 ? 36.182 17.934 7.878 1.00 35.53 91 SER A N 1
ATOM 795 C CA . SER A 1 91 ? 36.774 18.858 8.863 1.00 35.53 91 SER A CA 1
ATOM 796 C C . SER A 1 91 ? 35.705 19.390 9.811 1.00 35.53 91 SER A C 1
ATOM 798 O O . SER A 1 91 ? 35.062 20.396 9.527 1.00 35.53 91 SER A O 1
ATOM 800 N N . ASN A 1 92 ? 35.513 18.694 10.935 1.00 31.92 92 ASN A N 1
ATOM 801 C CA . ASN A 1 92 ? 35.698 19.235 12.290 1.00 31.92 92 ASN A CA 1
ATOM 802 C C . ASN A 1 92 ? 35.021 18.324 13.325 1.00 31.92 92 ASN A C 1
ATOM 804 O O . ASN A 1 92 ? 33.815 18.393 13.534 1.00 31.92 92 ASN A O 1
ATOM 808 N N . ASN A 1 93 ? 35.834 17.518 14.010 1.00 37.78 93 ASN A N 1
ATOM 809 C CA . ASN A 1 93 ? 35.488 16.904 15.291 1.00 37.78 93 ASN A CA 1
ATOM 810 C C . ASN A 1 93 ? 36.103 17.736 16.422 1.00 37.78 93 ASN A C 1
ATOM 812 O O . ASN A 1 93 ? 37.272 18.099 16.323 1.00 37.78 93 ASN A O 1
ATOM 816 N N . ASN A 1 94 ? 35.333 17.974 17.486 1.00 34.00 94 ASN A N 1
ATOM 817 C CA . ASN A 1 94 ? 35.750 17.954 18.899 1.00 34.00 94 ASN A CA 1
ATOM 818 C C . ASN A 1 94 ? 34.455 17.915 19.744 1.00 34.00 94 ASN A C 1
ATOM 820 O O . ASN A 1 94 ? 33.616 18.794 19.577 1.00 34.00 94 ASN A O 1
ATOM 824 N N . ILE A 1 95 ? 34.124 16.776 20.376 1.00 38.31 95 ILE A N 1
ATOM 825 C CA . ILE A 1 95 ? 34.393 16.428 21.797 1.00 38.31 95 ILE A CA 1
ATOM 826 C C . ILE A 1 95 ? 33.592 17.374 22.726 1.00 38.31 95 ILE A C 1
ATOM 828 O O . ILE A 1 95 ? 33.787 18.578 22.674 1.00 38.31 95 ILE A O 1
ATOM 832 N N . ASP A 1 96 ? 32.587 16.907 23.474 1.00 31.62 96 ASP A N 1
ATOM 833 C CA . ASP A 1 96 ? 32.784 16.214 24.756 1.00 31.62 96 ASP A CA 1
ATOM 834 C C . ASP A 1 96 ? 31.744 15.125 25.078 1.00 31.62 96 ASP A C 1
ATOM 836 O O . ASP A 1 96 ? 30.573 15.191 24.704 1.00 31.62 96 ASP A O 1
ATOM 840 N N . LYS A 1 97 ? 32.241 14.115 25.798 1.00 43.88 97 LYS A N 1
ATOM 841 C CA . LYS A 1 97 ? 31.532 12.967 26.370 1.00 43.88 97 LYS A CA 1
ATOM 842 C C . LYS A 1 97 ? 30.764 13.379 27.626 1.00 43.88 97 LYS A C 1
ATOM 844 O O . LYS A 1 97 ? 31.323 14.107 28.434 1.00 43.88 97 LYS A O 1
ATOM 849 N N . GLU A 1 98 ? 29.606 12.769 27.864 1.00 32.59 98 GLU A N 1
ATOM 850 C CA . GLU A 1 98 ? 29.326 12.108 29.147 1.00 32.59 98 GLU A CA 1
ATOM 851 C C . GLU A 1 98 ? 28.179 11.092 29.004 1.00 32.59 98 GLU A C 1
ATOM 853 O O . GLU A 1 98 ? 27.291 11.236 28.166 1.00 32.59 98 GLU A O 1
ATOM 858 N N . ASP A 1 99 ? 28.318 10.012 29.768 1.00 35.75 99 ASP A N 1
ATOM 859 C CA . ASP A 1 99 ? 27.692 8.694 29.651 1.00 35.75 99 ASP A CA 1
ATOM 860 C C . ASP A 1 99 ? 26.155 8.662 29.729 1.00 35.75 99 ASP A C 1
ATOM 862 O O . ASP A 1 99 ? 25.550 9.493 30.398 1.00 35.75 99 ASP A O 1
ATOM 866 N N . VAL A 1 100 ? 25.539 7.623 29.135 1.00 31.02 100 VAL A N 1
ATOM 867 C CA . VAL A 1 100 ? 24.574 6.712 29.799 1.00 31.02 100 VAL A CA 1
ATOM 868 C C . VAL A 1 100 ? 24.111 5.599 28.832 1.00 31.02 100 VAL A C 1
ATOM 870 O O . VAL A 1 100 ? 23.463 5.839 27.820 1.00 31.02 100 VAL A O 1
ATOM 873 N N . ASN A 1 101 ? 24.424 4.365 29.237 1.00 29.64 101 ASN A N 1
ATOM 874 C CA . ASN A 1 101 ? 23.758 3.084 28.968 1.00 29.64 101 ASN A CA 1
ATOM 875 C C . ASN A 1 101 ? 23.610 2.563 27.528 1.00 29.64 101 ASN A C 1
ATOM 877 O O . ASN A 1 101 ? 22.587 2.687 26.862 1.00 29.64 101 ASN A O 1
ATOM 881 N N . ASN A 1 102 ? 24.644 1.795 27.193 1.00 34.38 102 ASN A N 1
ATOM 882 C CA . ASN A 1 102 ? 24.704 0.618 26.337 1.00 34.38 102 ASN A CA 1
ATOM 883 C C . ASN A 1 102 ? 23.401 -0.219 26.256 1.00 34.38 102 ASN A C 1
ATOM 885 O O . ASN A 1 102 ? 23.115 -1.036 27.131 1.00 34.38 102 ASN A O 1
ATOM 889 N N . TYR A 1 103 ? 22.665 -0.048 25.160 1.00 33.81 103 TYR A N 1
ATOM 890 C CA . TYR A 1 103 ? 22.132 -1.159 24.375 1.00 33.81 103 TYR A CA 1
ATOM 891 C C . TYR A 1 103 ? 22.606 -0.914 22.942 1.00 33.81 103 TYR A C 1
ATOM 893 O O . TYR A 1 103 ? 22.022 -0.100 22.229 1.00 33.81 103 TYR A O 1
ATOM 901 N N . GLU A 1 104 ? 23.705 -1.562 22.555 1.00 34.47 104 GLU A N 1
ATOM 902 C CA . GLU A 1 104 ? 24.108 -1.718 21.156 1.00 34.47 104 GLU A CA 1
ATOM 903 C C . GLU A 1 104 ? 22.942 -2.348 20.378 1.00 34.47 104 GLU A C 1
ATOM 905 O O . GLU A 1 104 ? 22.746 -3.560 20.368 1.00 34.47 104 GLU A O 1
ATOM 910 N N . SER A 1 105 ? 22.123 -1.503 19.753 1.00 36.03 105 SER A N 1
ATOM 911 C CA . SER A 1 105 ? 21.431 -1.883 18.533 1.00 36.03 105 SER A CA 1
ATOM 912 C C . SER A 1 105 ? 22.467 -1.698 17.440 1.00 36.03 105 SER A C 1
ATOM 914 O O . SER A 1 105 ? 22.786 -0.566 17.086 1.00 36.03 105 SER A O 1
ATOM 916 N N . GLU A 1 106 ? 23.041 -2.801 16.970 1.00 36.44 106 GLU A N 1
ATOM 917 C CA . GLU A 1 106 ? 23.816 -2.824 15.736 1.00 36.44 106 GLU A CA 1
ATOM 918 C C . GLU A 1 106 ? 22.907 -2.277 14.624 1.00 36.44 106 GLU A C 1
ATOM 920 O O . GLU A 1 106 ? 22.010 -2.954 14.123 1.00 36.44 106 GLU A O 1
ATOM 925 N N . GLU A 1 107 ? 23.064 -0.991 14.310 1.00 40.84 107 GLU A N 1
ATOM 926 C CA . GLU A 1 107 ? 22.525 -0.391 13.099 1.00 40.84 107 GLU A CA 1
ATOM 927 C C . GLU A 1 107 ? 23.308 -0.997 11.933 1.00 40.84 107 GLU A C 1
ATOM 929 O O . GLU A 1 107 ? 24.339 -0.480 11.506 1.00 40.84 107 GLU A O 1
ATOM 934 N N . GLU A 1 108 ? 22.845 -2.150 11.450 1.00 40.41 108 GLU A N 1
ATOM 935 C CA . GLU A 1 108 ? 23.280 -2.673 10.163 1.00 40.41 108 GLU A CA 1
ATOM 936 C C . GLU A 1 108 ? 22.836 -1.682 9.081 1.00 40.41 108 GLU A C 1
ATOM 938 O O . GLU A 1 108 ? 21.687 -1.650 8.636 1.00 40.41 108 GLU A O 1
ATOM 943 N N . GLU A 1 109 ? 23.771 -0.827 8.671 1.00 39.25 109 GLU A N 1
ATOM 944 C CA . GLU A 1 109 ? 23.674 -0.031 7.458 1.00 39.25 109 GLU A CA 1
ATOM 945 C C . GLU A 1 109 ? 23.573 -1.004 6.272 1.00 39.25 109 GLU A C 1
ATOM 947 O O . GLU A 1 109 ? 24.567 -1.558 5.800 1.00 39.25 109 GLU A O 1
ATOM 952 N N . ILE A 1 110 ? 22.344 -1.265 5.815 1.00 46.16 110 ILE A N 1
ATOM 953 C CA . ILE A 1 110 ? 22.079 -2.150 4.679 1.00 46.16 110 ILE A CA 1
ATOM 954 C C . ILE A 1 110 ? 22.702 -1.519 3.425 1.00 46.16 110 ILE A C 1
ATOM 956 O O . ILE A 1 110 ? 22.159 -0.583 2.827 1.00 46.16 110 ILE A O 1
ATOM 960 N N . ILE A 1 111 ? 23.856 -2.045 3.016 1.00 42.97 111 ILE A N 1
ATOM 961 C CA . ILE A 1 111 ? 24.502 -1.750 1.736 1.00 42.97 111 ILE A CA 1
ATOM 962 C C . ILE A 1 111 ? 23.616 -2.346 0.629 1.00 42.97 111 ILE A C 1
ATOM 964 O O . ILE A 1 111 ? 23.699 -3.531 0.326 1.00 42.97 111 ILE A O 1
ATOM 968 N N . ARG A 1 112 ? 22.737 -1.523 0.044 1.00 49.66 112 ARG A N 1
ATOM 969 C CA . ARG A 1 112 ? 21.829 -1.912 -1.048 1.00 49.66 112 ARG A CA 1
ATOM 970 C C . ARG A 1 112 ? 22.568 -1.945 -2.393 1.00 49.66 112 ARG A C 1
ATOM 972 O O . ARG A 1 112 ? 22.957 -0.896 -2.914 1.00 49.66 112 ARG A O 1
ATOM 979 N N . ASP A 1 113 ? 22.739 -3.137 -2.965 1.00 39.06 113 ASP A N 1
ATOM 980 C CA . ASP A 1 113 ? 22.977 -3.311 -4.403 1.00 39.06 113 ASP A CA 1
ATOM 981 C C . ASP A 1 113 ? 21.618 -3.161 -5.121 1.00 39.06 113 ASP A C 1
ATOM 983 O O . ASP A 1 113 ? 20.795 -4.071 -5.130 1.00 39.06 113 ASP A O 1
ATOM 987 N N . ASP A 1 114 ? 21.352 -1.969 -5.669 1.00 44.41 114 ASP A N 1
ATOM 988 C CA . ASP A 1 114 ? 20.114 -1.622 -6.395 1.00 44.41 114 ASP A CA 1
ATOM 989 C C . ASP A 1 114 ? 20.048 -2.292 -7.790 1.00 44.41 114 ASP A C 1
ATOM 991 O O . ASP A 1 114 ? 20.082 -1.617 -8.830 1.00 44.41 114 ASP A O 1
ATOM 995 N N . ASP A 1 115 ? 19.922 -3.618 -7.840 1.00 47.41 115 ASP A N 1
ATOM 996 C CA . ASP A 1 115 ? 19.232 -4.265 -8.959 1.00 47.41 115 ASP A CA 1
ATOM 997 C C . ASP A 1 115 ? 17.725 -4.149 -8.681 1.00 47.41 115 ASP A C 1
ATOM 999 O O . ASP A 1 115 ? 17.139 -4.899 -7.910 1.00 47.41 115 ASP A O 1
ATOM 1003 N N . GLU A 1 116 ? 17.111 -3.104 -9.245 1.00 57.41 116 GLU A N 1
ATOM 1004 C CA . GLU A 1 116 ? 15.716 -2.715 -8.998 1.00 57.41 116 GLU A CA 1
ATOM 1005 C C . GLU A 1 116 ? 14.757 -3.829 -9.477 1.00 57.41 116 GLU A C 1
ATOM 1007 O O . GLU A 1 116 ? 14.415 -3.912 -10.661 1.00 57.41 116 GLU A O 1
ATOM 1012 N N . THR A 1 117 ? 14.353 -4.716 -8.560 1.00 60.19 117 THR A N 1
ATOM 1013 C CA . THR A 1 117 ? 13.371 -5.783 -8.798 1.00 60.19 117 THR A CA 1
ATOM 1014 C C . THR A 1 117 ? 12.047 -5.168 -9.251 1.00 60.19 117 THR A C 1
ATOM 1016 O O . THR A 1 117 ? 11.441 -4.366 -8.539 1.00 60.19 117 THR A O 1
ATOM 1019 N N . ILE A 1 118 ? 11.594 -5.521 -10.458 1.00 67.81 118 ILE A N 1
ATOM 1020 C CA . ILE A 1 118 ? 10.328 -5.030 -11.015 1.00 67.81 118 ILE A CA 1
ATOM 1021 C C . ILE A 1 118 ? 9.185 -5.773 -10.321 1.00 67.81 118 ILE A C 1
ATOM 1023 O O . ILE A 1 118 ? 9.012 -6.972 -10.527 1.00 67.81 118 ILE A O 1
ATOM 1027 N N . ILE A 1 119 ? 8.398 -5.058 -9.517 1.00 68.88 119 ILE A N 1
ATOM 1028 C CA . ILE A 1 119 ? 7.189 -5.596 -8.887 1.00 68.88 119 ILE A CA 1
ATOM 1029 C C . ILE A 1 119 ? 6.021 -5.422 -9.864 1.00 68.88 119 ILE A C 1
ATOM 1031 O O . ILE A 1 119 ? 5.786 -4.325 -10.382 1.00 68.88 119 ILE A O 1
ATOM 1035 N N . THR A 1 120 ? 5.306 -6.513 -10.132 1.00 70.62 120 THR A N 1
ATOM 1036 C CA . THR A 1 120 ? 4.137 -6.533 -11.020 1.00 70.62 120 THR A CA 1
ATOM 1037 C C . THR A 1 120 ? 2.890 -6.993 -10.270 1.00 70.62 120 THR A C 1
ATOM 1039 O O . THR A 1 120 ? 2.993 -7.718 -9.281 1.00 70.62 120 THR A O 1
ATOM 1042 N N . ASP A 1 121 ? 1.715 -6.527 -10.696 1.00 69.31 121 ASP A N 1
ATOM 1043 C CA . ASP A 1 121 ? 0.438 -7.025 -10.181 1.00 69.31 121 ASP A CA 1
ATOM 1044 C C . ASP A 1 121 ? 0.069 -8.381 -10.814 1.00 69.31 121 ASP A C 1
ATOM 1046 O O . ASP A 1 121 ? 0.772 -8.915 -11.671 1.00 69.31 121 ASP A O 1
ATOM 1050 N N . VAL A 1 122 ? -1.075 -8.942 -10.410 1.00 69.50 122 VAL A N 1
ATOM 1051 C CA . VAL A 1 122 ? -1.604 -10.221 -10.931 1.00 69.50 122 VAL A CA 1
ATOM 1052 C C . VAL A 1 122 ? -1.887 -10.177 -12.443 1.00 69.50 122 VAL A C 1
ATOM 1054 O O . VAL A 1 122 ? -2.033 -11.217 -13.079 1.00 69.50 122 VAL A O 1
ATOM 1057 N N . LEU A 1 123 ? -1.980 -8.981 -13.026 1.00 71.44 123 LEU A N 1
ATOM 1058 C CA . LEU A 1 123 ? -2.189 -8.747 -14.452 1.00 71.44 123 LEU A CA 1
ATOM 1059 C C . LEU A 1 123 ? -0.887 -8.348 -15.168 1.00 71.44 123 LEU A C 1
ATOM 1061 O O . LEU A 1 123 ? -0.946 -7.855 -16.293 1.00 71.44 123 LEU A O 1
ATOM 1065 N N . GLU A 1 124 ? 0.268 -8.556 -14.528 1.00 71.00 124 GLU A N 1
ATOM 1066 C CA . GLU A 1 124 ? 1.607 -8.223 -15.024 1.00 71.00 124 GLU A CA 1
ATOM 1067 C C . GLU A 1 124 ? 1.841 -6.718 -15.269 1.00 71.00 124 GLU A C 1
ATOM 1069 O O . GLU A 1 124 ? 2.806 -6.325 -15.932 1.00 71.00 124 GLU A O 1
ATOM 1074 N N . ASN A 1 125 ? 1.004 -5.838 -14.712 1.00 70.69 125 ASN A N 1
ATOM 1075 C CA . ASN A 1 125 ? 1.255 -4.402 -14.776 1.00 70.69 125 ASN A CA 1
ATOM 1076 C C . ASN A 1 125 ? 2.344 -4.029 -13.776 1.00 70.69 125 ASN A C 1
ATOM 1078 O O . ASN A 1 125 ? 2.317 -4.458 -12.624 1.00 70.69 125 ASN A O 1
ATOM 1082 N N . VAL A 1 126 ? 3.279 -3.176 -14.195 1.00 75.00 126 VAL A N 1
ATOM 1083 C CA . VAL A 1 126 ? 4.290 -2.618 -13.289 1.00 75.00 126 VAL A CA 1
ATOM 1084 C C . VAL A 1 126 ? 3.591 -1.767 -12.231 1.00 75.00 126 VAL A C 1
ATOM 1086 O O . VAL A 1 126 ? 2.927 -0.784 -12.565 1.00 75.00 126 VAL A O 1
ATOM 1089 N N . VAL A 1 127 ? 3.762 -2.136 -10.963 1.00 72.31 127 VAL A N 1
ATOM 1090 C CA . VAL A 1 127 ? 3.162 -1.427 -9.830 1.00 72.31 127 VAL A CA 1
ATOM 1091 C C . VAL A 1 127 ? 4.146 -0.390 -9.307 1.00 72.31 127 VAL A C 1
ATOM 1093 O O . VAL A 1 127 ? 5.321 -0.679 -9.071 1.00 72.31 127 VAL A O 1
ATOM 1096 N N . GLU A 1 128 ? 3.669 0.837 -9.096 1.00 76.06 128 GLU A N 1
ATOM 1097 C CA . GLU A 1 128 ? 4.434 1.835 -8.355 1.00 76.06 128 GLU A CA 1
ATOM 1098 C C . GLU A 1 128 ? 4.406 1.469 -6.866 1.00 76.06 128 GLU A C 1
ATOM 1100 O O . GLU A 1 128 ? 3.454 1.759 -6.150 1.00 76.06 128 GLU A O 1
ATOM 1105 N N . CYS A 1 129 ? 5.450 0.774 -6.412 1.00 76.94 129 CYS A N 1
ATOM 1106 C CA . CYS A 1 129 ? 5.623 0.430 -5.005 1.00 76.94 129 CYS A CA 1
ATOM 1107 C C . CYS A 1 129 ? 6.374 1.533 -4.258 1.00 76.94 129 CYS A C 1
ATOM 1109 O O . CYS A 1 129 ? 7.354 2.087 -4.782 1.00 76.94 129 CYS A O 1
ATOM 1111 N N . SER A 1 130 ? 5.945 1.785 -3.022 1.00 84.88 130 SER A N 1
ATOM 1112 C CA . SER A 1 130 ? 6.649 2.620 -2.052 1.00 84.88 130 SER A CA 1
ATOM 1113 C C . SER A 1 130 ? 8.035 2.063 -1.717 1.00 84.88 130 SER A C 1
ATOM 1115 O O . SER A 1 130 ? 8.350 0.904 -2.005 1.00 84.88 130 SER A O 1
ATOM 1117 N N . GLU A 1 131 ? 8.887 2.887 -1.106 1.00 86.31 131 GLU A N 1
ATOM 1118 C CA . GLU A 1 131 ? 10.222 2.445 -0.688 1.00 86.31 131 GLU A CA 1
ATOM 1119 C C . GLU A 1 131 ? 10.142 1.321 0.355 1.00 86.31 131 GLU A C 1
ATOM 1121 O O . GLU A 1 131 ? 10.902 0.349 0.266 1.00 86.31 131 GLU A O 1
ATOM 1126 N N . ALA A 1 132 ? 9.187 1.404 1.290 1.00 87.56 132 ALA A N 1
ATOM 1127 C CA . ALA A 1 132 ? 8.970 0.372 2.295 1.00 87.56 132 ALA A CA 1
ATOM 1128 C C . ALA A 1 132 ? 8.603 -0.966 1.641 1.00 87.56 132 ALA A C 1
ATOM 1130 O O . ALA A 1 132 ? 9.262 -1.973 1.897 1.00 87.56 132 ALA A O 1
ATOM 1131 N N . MET A 1 133 ? 7.632 -0.970 0.720 1.00 88.12 133 MET A N 1
ATOM 1132 C CA . MET A 1 133 ? 7.214 -2.187 0.018 1.00 88.12 133 MET A CA 1
ATOM 1133 C C . MET A 1 133 ? 8.349 -2.793 -0.817 1.00 88.12 133 MET A C 1
ATOM 1135 O O . MET A 1 133 ? 8.551 -4.004 -0.792 1.00 88.12 133 MET A O 1
ATOM 1139 N N . ARG A 1 134 ? 9.143 -1.973 -1.519 1.00 86.81 134 ARG A N 1
ATOM 1140 C CA . ARG A 1 134 ? 10.308 -2.480 -2.268 1.00 86.81 134 ARG A CA 1
ATOM 1141 C C . ARG A 1 134 ? 11.321 -3.145 -1.352 1.00 86.81 134 ARG A C 1
ATOM 1143 O O . ARG A 1 134 ? 11.801 -4.226 -1.667 1.00 86.81 134 ARG A O 1
ATOM 1150 N N . THR A 1 135 ? 11.608 -2.519 -0.215 1.00 88.88 135 THR A N 1
ATOM 1151 C CA . THR A 1 135 ? 12.550 -3.063 0.767 1.00 88.88 135 THR A CA 1
ATOM 1152 C C . THR A 1 135 ? 12.042 -4.389 1.329 1.00 88.88 135 THR A C 1
ATOM 1154 O O . THR A 1 135 ? 12.798 -5.354 1.406 1.00 88.88 135 THR A O 1
ATOM 1157 N N . ILE A 1 136 ? 10.747 -4.473 1.642 1.00 90.50 136 ILE A N 1
ATOM 1158 C CA . ILE A 1 136 ? 10.084 -5.711 2.065 1.00 90.50 136 ILE A CA 1
ATOM 1159 C C . ILE A 1 136 ? 10.234 -6.809 1.006 1.00 90.50 136 ILE A C 1
ATOM 1161 O O . ILE A 1 136 ? 10.620 -7.928 1.342 1.00 90.50 136 ILE A O 1
ATOM 1165 N N . CYS A 1 137 ? 9.959 -6.499 -0.264 1.00 87.19 137 CYS A N 1
ATOM 1166 C CA . CYS A 1 137 ? 10.105 -7.452 -1.360 1.00 87.19 137 CYS A CA 1
ATOM 1167 C C . CYS A 1 137 ? 11.556 -7.920 -1.523 1.00 87.19 137 CYS A C 1
ATOM 1169 O O . CYS A 1 137 ? 11.774 -9.116 -1.685 1.00 87.19 137 CYS A O 1
ATOM 1171 N N . SER A 1 138 ? 12.542 -7.024 -1.430 1.00 85.56 138 SER A N 1
ATOM 1172 C CA . SER A 1 138 ? 13.960 -7.401 -1.500 1.00 85.56 138 SER A CA 1
ATOM 1173 C C . SER A 1 138 ? 14.351 -8.359 -0.374 1.00 85.56 138 SER A C 1
ATOM 1175 O O . SER A 1 138 ? 14.891 -9.427 -0.645 1.00 85.56 138 SER A O 1
ATOM 1177 N N . VAL A 1 139 ? 13.990 -8.037 0.875 1.00 87.62 139 VAL A N 1
ATOM 1178 C CA . VAL A 1 139 ? 14.263 -8.903 2.037 1.00 87.62 139 VAL A CA 1
ATOM 1179 C C . VAL A 1 139 ? 13.578 -10.265 1.889 1.00 87.62 139 VAL A C 1
ATOM 1181 O O . VAL A 1 139 ? 14.148 -11.296 2.247 1.00 87.62 139 VAL A O 1
ATOM 1184 N N . TYR A 1 140 ? 12.356 -10.291 1.353 1.00 87.38 140 TYR A N 1
ATOM 1185 C CA . TYR A 1 140 ? 11.646 -11.539 1.098 1.00 87.38 140 TYR A CA 1
ATOM 1186 C C . TYR A 1 140 ? 12.348 -12.390 0.039 1.00 87.38 140 TYR A C 1
ATOM 1188 O O . TYR A 1 140 ? 12.573 -13.570 0.282 1.00 87.38 140 TYR A O 1
ATOM 1196 N N . MET A 1 141 ? 12.732 -11.802 -1.096 1.00 84.44 141 MET A N 1
ATOM 1197 C CA . MET A 1 141 ? 13.391 -12.519 -2.194 1.00 84.44 141 MET A CA 1
ATOM 1198 C C . MET A 1 141 ? 14.762 -13.080 -1.796 1.00 84.44 141 MET A C 1
ATOM 1200 O O . MET A 1 141 ? 15.143 -14.150 -2.261 1.00 84.44 141 MET A O 1
ATOM 1204 N N . GLU A 1 142 ? 15.490 -12.407 -0.902 1.00 84.88 142 GLU A N 1
ATOM 1205 C CA . GLU A 1 142 ? 16.744 -12.931 -0.345 1.00 84.88 142 GLU A CA 1
ATOM 1206 C C . GLU A 1 142 ? 16.524 -14.186 0.515 1.00 84.88 142 GLU A C 1
ATOM 1208 O O . GLU A 1 142 ? 17.309 -15.133 0.457 1.00 84.88 142 GLU A O 1
ATOM 1213 N N . GLN A 1 143 ? 15.451 -14.212 1.310 1.00 83.12 143 GLN A N 1
ATOM 1214 C CA . GLN A 1 143 ? 15.134 -15.335 2.203 1.00 83.12 143 GLN A CA 1
ATOM 1215 C C . GLN A 1 143 ? 14.374 -16.464 1.494 1.00 83.12 143 GLN A C 1
ATOM 1217 O O . GLN A 1 143 ? 14.468 -17.629 1.892 1.00 83.12 143 GLN A O 1
ATOM 1222 N N . HIS A 1 144 ? 13.617 -16.120 0.455 1.00 83.94 144 HIS A N 1
ATOM 1223 C CA . HIS A 1 144 ? 12.707 -16.994 -0.273 1.00 83.94 144 HIS A CA 1
ATOM 1224 C C . HIS A 1 144 ? 12.804 -16.731 -1.789 1.00 83.94 144 HIS A C 1
ATOM 1226 O O . HIS A 1 144 ? 11.881 -16.157 -2.364 1.00 83.94 144 HIS A O 1
ATOM 1232 N N . PRO A 1 145 ? 13.888 -17.175 -2.459 1.00 78.69 145 PRO A N 1
ATOM 1233 C CA . PRO A 1 145 ? 14.118 -16.886 -3.880 1.00 78.69 145 PRO A CA 1
ATOM 1234 C C . PRO A 1 145 ? 13.043 -17.446 -4.821 1.00 78.69 145 PRO A C 1
ATOM 1236 O O . PRO A 1 145 ? 12.774 -16.862 -5.864 1.00 78.69 145 PRO A O 1
ATOM 1239 N N . ASP A 1 146 ? 12.423 -18.564 -4.431 1.00 79.75 146 ASP A N 1
ATOM 1240 C CA . ASP A 1 146 ? 11.331 -19.224 -5.161 1.00 79.75 146 ASP A CA 1
ATOM 1241 C C . ASP A 1 146 ? 9.950 -18.913 -4.541 1.00 79.75 146 ASP A C 1
ATOM 1243 O O . ASP A 1 146 ? 8.989 -19.662 -4.716 1.00 79.75 146 ASP A O 1
ATOM 1247 N N . GLY A 1 147 ? 9.863 -17.879 -3.698 1.00 75.88 147 GLY A N 1
ATOM 1248 C CA . GLY A 1 147 ? 8.644 -17.520 -2.984 1.00 75.88 147 GLY A CA 1
ATOM 1249 C C . GLY A 1 147 ? 7.722 -16.630 -3.817 1.00 75.88 147 GLY A C 1
ATOM 1250 O O . GLY A 1 147 ? 8.108 -15.539 -4.223 1.00 75.88 147 GLY A O 1
ATOM 1251 N N . ASP A 1 148 ? 6.467 -17.051 -3.981 1.00 76.56 148 ASP A N 1
ATOM 1252 C CA . ASP A 1 148 ? 5.474 -16.305 -4.771 1.00 76.56 148 ASP A CA 1
ATOM 1253 C C . ASP A 1 148 ? 4.515 -15.456 -3.914 1.00 76.56 148 ASP A C 1
ATOM 1255 O O . ASP A 1 148 ? 3.727 -14.670 -4.442 1.00 76.56 148 ASP A O 1
ATOM 1259 N N . LEU A 1 149 ? 4.523 -15.627 -2.583 1.00 82.06 149 LEU A N 1
ATOM 1260 C CA . LEU A 1 149 ? 3.549 -14.991 -1.689 1.00 82.06 149 LEU A CA 1
ATOM 1261 C C . LEU A 1 149 ? 4.169 -14.509 -0.377 1.00 82.06 149 LEU A C 1
ATOM 1263 O O . LEU A 1 149 ? 4.680 -15.296 0.424 1.00 82.06 149 LEU A O 1
ATOM 1267 N N . ILE A 1 150 ? 4.006 -13.214 -0.107 1.00 87.56 150 ILE A N 1
ATOM 1268 C CA . ILE A 1 150 ? 4.461 -12.570 1.125 1.00 87.56 150 ILE A CA 1
ATOM 1269 C C . ILE A 1 150 ? 3.285 -12.420 2.097 1.00 87.56 150 ILE A C 1
ATOM 1271 O O . ILE A 1 150 ? 2.284 -11.776 1.789 1.00 87.56 150 ILE A O 1
ATOM 1275 N N . ASP A 1 151 ? 3.409 -12.987 3.298 1.00 87.69 151 ASP A N 1
ATOM 1276 C CA . ASP A 1 151 ? 2.452 -12.757 4.384 1.00 87.69 151 ASP A CA 1
ATOM 1277 C C . ASP A 1 151 ? 2.863 -11.529 5.205 1.00 87.69 151 ASP A C 1
ATOM 1279 O O . ASP A 1 151 ? 3.761 -11.601 6.047 1.00 87.69 151 ASP A O 1
ATOM 1283 N N . LEU A 1 152 ? 2.189 -10.403 4.970 1.00 89.38 152 LEU A N 1
ATOM 1284 C CA . LEU A 1 152 ? 2.457 -9.118 5.629 1.00 89.38 152 LEU A CA 1
ATOM 1285 C C . LEU A 1 152 ? 1.570 -8.847 6.849 1.00 89.38 152 LEU A C 1
ATOM 1287 O O . LEU A 1 152 ? 1.515 -7.722 7.340 1.00 89.38 152 LEU A O 1
ATOM 1291 N N . ARG A 1 153 ? 0.861 -9.857 7.368 1.00 87.12 153 ARG A N 1
ATOM 1292 C CA . ARG A 1 153 ? 0.145 -9.698 8.640 1.00 87.12 153 ARG A CA 1
ATOM 1293 C C . ARG A 1 153 ? 1.154 -9.449 9.759 1.00 87.12 153 ARG A C 1
ATOM 1295 O O . ARG A 1 153 ? 2.156 -10.150 9.846 1.00 87.12 153 ARG A O 1
ATOM 1302 N N . SER A 1 154 ? 0.840 -8.544 10.686 1.00 83.50 154 SER A N 1
ATOM 1303 C CA . SER A 1 154 ? 1.713 -8.211 11.827 1.00 83.50 154 SER A CA 1
ATOM 1304 C C . SER A 1 154 ? 2.094 -9.418 12.696 1.00 83.50 154 SER A C 1
ATOM 1306 O O . SER A 1 154 ? 3.127 -9.434 13.366 1.00 83.50 154 SER A O 1
ATOM 1308 N N . CYS A 1 155 ? 1.272 -10.470 12.683 1.00 85.19 155 CYS A N 1
ATOM 1309 C CA . CYS A 1 155 ? 1.533 -11.709 13.400 1.00 85.19 155 CYS A CA 1
ATOM 1310 C C . CYS A 1 155 ? 2.409 -12.717 12.634 1.00 85.19 155 CYS A C 1
ATOM 1312 O O . CYS A 1 155 ? 2.832 -13.704 13.250 1.00 85.19 155 CYS A O 1
ATOM 1314 N N . SER A 1 156 ? 2.682 -12.488 11.345 1.00 91.00 156 SER A N 1
ATOM 1315 C CA . SER A 1 156 ? 3.378 -13.437 10.480 1.00 91.00 156 SER A CA 1
ATOM 1316 C C . SER A 1 156 ? 4.850 -13.602 10.887 1.00 91.00 156 SER A C 1
ATOM 1318 O O . SER A 1 156 ? 5.479 -12.657 11.379 1.00 91.00 156 SER A O 1
ATOM 1320 N N . PRO A 1 157 ? 5.439 -14.799 10.700 1.00 88.75 157 PRO A N 1
ATOM 1321 C CA . PRO A 1 157 ? 6.850 -15.021 11.005 1.00 88.75 157 PRO A CA 1
ATOM 1322 C C . PRO A 1 157 ? 7.793 -14.143 10.181 1.00 88.75 157 PRO A C 1
ATOM 1324 O O . PRO A 1 157 ? 8.840 -13.755 10.687 1.00 88.75 157 PRO A O 1
ATOM 1327 N N . PHE A 1 158 ? 7.430 -13.850 8.929 1.00 91.38 158 PHE A N 1
ATOM 1328 C CA . PHE A 1 158 ? 8.221 -12.997 8.047 1.00 91.38 158 PHE A CA 1
ATOM 1329 C C . PHE A 1 158 ? 8.178 -11.542 8.521 1.00 91.38 158 PHE A C 1
ATOM 1331 O O . PHE A 1 158 ? 9.223 -10.944 8.755 1.00 91.38 158 PHE A O 1
ATOM 1338 N N . PHE A 1 159 ? 6.979 -11.008 8.769 1.00 89.88 159 PHE A N 1
ATOM 1339 C CA . PHE A 1 159 ? 6.803 -9.620 9.186 1.00 89.88 159 PHE A CA 1
ATOM 1340 C C . PHE A 1 159 ? 7.525 -9.320 10.505 1.00 89.88 159 PHE A C 1
ATOM 1342 O O . PHE A 1 159 ? 8.191 -8.301 10.637 1.00 89.88 159 PHE A O 1
ATOM 1349 N N . LYS A 1 160 ? 7.480 -10.254 11.464 1.00 89.06 160 LYS A N 1
ATOM 1350 C CA . LYS A 1 160 ? 8.187 -10.135 12.753 1.00 89.06 160 LYS A CA 1
ATOM 1351 C C . LYS A 1 160 ? 9.713 -10.116 12.646 1.00 89.06 160 LYS A C 1
ATOM 1353 O O . LYS A 1 160 ? 10.366 -9.749 13.617 1.00 89.06 160 LYS A O 1
ATOM 1358 N N . LYS A 1 161 ? 10.273 -10.563 11.520 1.00 89.44 161 LYS A N 1
ATOM 1359 C CA . LYS A 1 161 ? 11.716 -10.560 11.251 1.00 89.44 161 LYS A CA 1
ATOM 1360 C C . LYS A 1 161 ? 12.161 -9.356 10.423 1.00 89.44 161 LYS A C 1
ATOM 1362 O O . LYS A 1 161 ? 13.359 -9.203 10.209 1.00 89.44 161 LYS A O 1
ATOM 1367 N N . LEU A 1 162 ? 11.231 -8.532 9.936 1.00 88.56 162 LEU A N 1
ATOM 1368 C CA . LEU A 1 162 ? 11.585 -7.334 9.185 1.00 88.56 162 LEU A CA 1
ATOM 1369 C C . LEU A 1 162 ? 12.320 -6.333 10.086 1.00 88.56 162 LEU A C 1
ATOM 1371 O O . LEU A 1 162 ? 11.984 -6.212 11.269 1.00 88.56 162 LEU A O 1
ATOM 1375 N N . PRO A 1 163 ? 13.277 -5.566 9.532 1.00 90.88 163 PRO A N 1
ATOM 1376 C CA . PRO A 1 163 ? 13.852 -4.431 10.235 1.00 90.88 163 PRO A CA 1
ATOM 1377 C C . PRO A 1 163 ? 12.748 -3.490 10.717 1.00 90.88 163 PRO A C 1
ATOM 1379 O O . PRO A 1 163 ? 11.846 -3.137 9.952 1.00 90.88 163 PRO A O 1
ATOM 1382 N N . LYS A 1 164 ? 12.835 -3.056 11.978 1.00 89.56 164 LYS A N 1
ATOM 1383 C CA . LYS A 1 164 ? 11.779 -2.266 12.625 1.00 89.56 164 LYS A CA 1
ATOM 1384 C C . LYS A 1 164 ? 11.406 -1.015 11.823 1.00 89.56 164 LYS A C 1
ATOM 1386 O O . LYS A 1 164 ? 10.229 -0.772 11.605 1.00 89.56 164 LYS A O 1
ATOM 1391 N N . LEU A 1 165 ? 12.399 -0.284 11.310 1.00 90.12 165 LEU A N 1
ATOM 1392 C CA . LEU A 1 165 ? 12.174 0.909 10.483 1.00 90.12 165 LEU A CA 1
ATOM 1393 C C . LEU A 1 165 ? 11.349 0.613 9.221 1.00 90.12 165 LEU A C 1
ATOM 1395 O O . LEU A 1 165 ? 10.498 1.411 8.840 1.00 90.12 165 LEU A O 1
ATOM 1399 N N . VAL A 1 166 ? 11.573 -0.539 8.585 1.00 89.94 166 VAL A N 1
ATOM 1400 C CA . VAL A 1 166 ? 10.843 -0.951 7.377 1.00 89.94 166 VAL A CA 1
ATOM 1401 C C . VAL A 1 166 ? 9.409 -1.342 7.730 1.00 89.94 166 VAL A C 1
ATOM 1403 O O . VAL A 1 166 ? 8.476 -0.940 7.036 1.00 89.94 166 VAL A O 1
ATOM 1406 N N . ALA A 1 167 ? 9.228 -2.089 8.822 1.00 89.94 167 ALA A N 1
ATOM 1407 C CA . ALA A 1 167 ? 7.910 -2.470 9.316 1.00 89.94 167 ALA A CA 1
ATOM 1408 C C . ALA A 1 167 ? 7.078 -1.240 9.717 1.00 89.94 167 ALA A C 1
ATOM 1410 O O . ALA A 1 167 ? 5.937 -1.115 9.279 1.00 89.94 167 ALA A O 1
ATOM 1411 N N . ASP A 1 168 ? 7.661 -0.314 10.482 1.00 90.12 168 ASP A N 1
ATOM 1412 C CA . ASP A 1 168 ? 6.999 0.914 10.931 1.00 90.12 168 ASP A CA 1
ATOM 1413 C C . ASP A 1 168 ? 6.630 1.810 9.734 1.00 90.12 168 ASP A C 1
ATOM 1415 O O . ASP A 1 168 ? 5.510 2.319 9.667 1.00 90.12 168 ASP A O 1
ATOM 1419 N N . SER A 1 169 ? 7.526 1.947 8.746 1.00 90.69 169 SER A N 1
ATOM 1420 C CA . SER A 1 169 ? 7.247 2.701 7.515 1.00 90.69 169 SER A CA 1
ATOM 1421 C C . SER A 1 169 ? 6.089 2.089 6.726 1.00 90.69 169 SER A C 1
ATOM 1423 O O . SER A 1 169 ? 5.194 2.809 6.298 1.00 90.69 169 SER A O 1
ATOM 1425 N N . TYR A 1 170 ? 6.069 0.764 6.560 1.00 91.56 170 TYR A N 1
ATOM 1426 C CA . TYR A 1 170 ? 4.994 0.077 5.843 1.00 91.56 170 TYR A CA 1
ATOM 1427 C C . TYR A 1 170 ? 3.642 0.186 6.556 1.00 91.56 170 TYR A C 1
ATOM 1429 O O . TYR A 1 170 ? 2.623 0.417 5.910 1.00 91.56 170 TYR A O 1
ATOM 1437 N N . LEU A 1 171 ? 3.616 0.036 7.884 1.00 90.00 171 LEU A N 1
ATOM 1438 C CA . LEU A 1 171 ? 2.381 0.191 8.656 1.00 90.00 171 LEU A CA 1
ATOM 1439 C C . LEU A 1 171 ? 1.852 1.624 8.580 1.00 90.00 171 LEU A C 1
ATOM 1441 O O . LEU A 1 171 ? 0.656 1.808 8.395 1.00 90.00 171 LEU A O 1
ATOM 1445 N N . SER A 1 172 ? 2.743 2.617 8.624 1.00 88.88 172 SER A N 1
ATOM 1446 C CA . SER A 1 172 ? 2.364 4.027 8.482 1.00 88.88 172 SER A CA 1
ATOM 1447 C C . SER A 1 172 ? 1.743 4.309 7.109 1.00 88.88 172 SER A C 1
ATOM 1449 O O . SER A 1 172 ? 0.697 4.942 7.023 1.00 88.88 172 SER A O 1
ATOM 1451 N N . GLU A 1 173 ? 2.330 3.780 6.030 1.00 90.56 173 GLU A N 1
ATOM 1452 C CA . GLU A 1 173 ? 1.758 3.891 4.680 1.00 90.56 173 GLU A CA 1
ATOM 1453 C C . GLU A 1 173 ? 0.378 3.221 4.579 1.00 90.56 173 GLU A C 1
ATOM 1455 O O . GLU A 1 173 ? -0.537 3.763 3.957 1.00 90.56 173 GLU A O 1
ATOM 1460 N N . LEU A 1 174 ? 0.205 2.044 5.191 1.00 87.88 174 LEU A N 1
ATOM 1461 C CA . LEU A 1 174 ? -1.094 1.373 5.232 1.00 87.88 174 LEU A CA 1
ATOM 1462 C C . LEU A 1 174 ? -2.136 2.174 6.010 1.00 87.88 174 LEU A C 1
ATOM 1464 O O . LEU A 1 174 ? -3.294 2.205 5.585 1.00 87.88 174 LEU A O 1
ATOM 1468 N N . ASP A 1 175 ? -1.750 2.799 7.119 1.00 86.38 175 ASP A N 1
ATOM 1469 C CA . ASP A 1 175 ? -2.637 3.641 7.916 1.00 86.38 175 ASP A CA 1
ATOM 1470 C C . ASP A 1 175 ? -3.084 4.863 7.103 1.00 86.38 175 ASP A C 1
ATOM 1472 O O . ASP A 1 175 ? -4.286 5.102 6.994 1.00 86.38 175 ASP A O 1
ATOM 1476 N N . GLU A 1 176 ? -2.160 5.554 6.426 1.00 87.38 176 GLU A N 1
ATOM 1477 C CA . GLU A 1 176 ? -2.474 6.689 5.543 1.00 87.38 176 GLU A CA 1
ATOM 1478 C C . GLU A 1 176 ? -3.427 6.294 4.404 1.00 87.38 176 GLU A C 1
ATOM 1480 O O . GLU A 1 176 ? -4.430 6.969 4.141 1.00 87.38 176 GLU A O 1
ATOM 1485 N N . ILE A 1 177 ? -3.146 5.173 3.728 1.00 85.62 177 ILE A N 1
ATOM 1486 C CA . ILE A 1 177 ? -4.009 4.657 2.660 1.00 85.62 177 ILE A CA 1
ATOM 1487 C C . ILE A 1 177 ? -5.386 4.319 3.228 1.00 85.62 177 ILE A C 1
ATOM 1489 O O . ILE A 1 177 ? -6.400 4.717 2.653 1.00 85.62 177 ILE A O 1
ATOM 1493 N N . THR A 1 178 ? -5.442 3.609 4.354 1.00 83.94 178 THR A N 1
ATOM 1494 C CA . THR A 1 178 ? -6.705 3.177 4.960 1.00 83.94 178 THR A CA 1
ATOM 1495 C C . THR A 1 178 ? -7.537 4.375 5.398 1.00 83.94 178 THR A C 1
ATOM 1497 O O . THR A 1 178 ? -8.728 4.415 5.095 1.00 83.94 178 THR A O 1
ATOM 1500 N N . GLU A 1 179 ? -6.925 5.371 6.036 1.00 83.81 179 GLU A N 1
ATOM 1501 C CA . GLU A 1 179 ? -7.587 6.607 6.449 1.00 83.81 179 GLU A CA 1
ATOM 1502 C C . GLU A 1 179 ? -8.166 7.358 5.244 1.00 83.81 179 GLU A C 1
ATOM 1504 O O . GLU A 1 179 ? -9.330 7.758 5.269 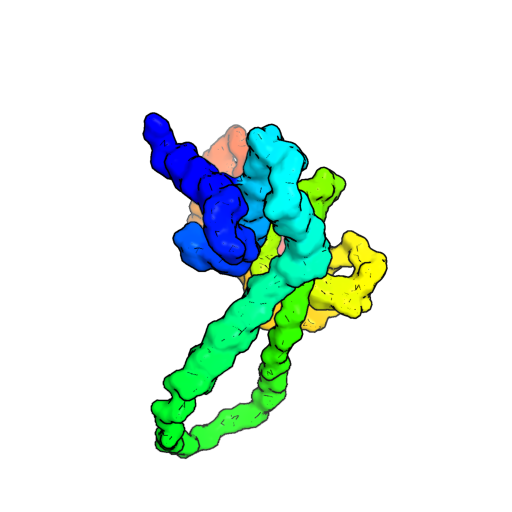1.00 83.81 179 GLU A O 1
ATOM 1509 N N . SER A 1 180 ? -7.416 7.449 4.138 1.00 84.25 180 SER A N 1
ATOM 1510 C CA . SER A 1 180 ? -7.880 8.109 2.908 1.00 84.25 180 SER A CA 1
ATOM 1511 C C . SER A 1 180 ? -9.097 7.437 2.255 1.00 84.25 180 SER A C 1
ATOM 1513 O O . SER A 1 180 ? -9.845 8.081 1.514 1.00 84.25 180 SER A O 1
ATOM 1515 N N . LEU A 1 181 ? -9.311 6.145 2.525 1.00 88.19 181 LEU A N 1
ATOM 1516 C CA . LEU A 1 181 ? -10.440 5.373 2.006 1.00 88.19 181 LEU A CA 1
ATOM 1517 C C . LEU A 1 181 ? -11.698 5.505 2.871 1.00 88.19 181 LEU A C 1
ATOM 1519 O O . LEU A 1 181 ? -12.775 5.109 2.417 1.00 88.19 181 LEU A O 1
ATOM 1523 N N . ILE A 1 182 ? -11.595 6.040 4.092 1.00 85.00 182 ILE A N 1
ATOM 1524 C CA . ILE A 1 182 ? -12.742 6.247 4.979 1.00 85.00 182 ILE A CA 1
ATOM 1525 C C . ILE A 1 182 ? -13.480 7.516 4.534 1.00 85.00 182 ILE A C 1
ATOM 1527 O O . ILE A 1 182 ? -12.925 8.613 4.600 1.00 85.00 182 ILE A O 1
ATOM 1531 N N . PRO A 1 183 ? -14.755 7.425 4.110 1.00 90.12 183 PRO A N 1
ATOM 1532 C CA . PRO A 1 183 ? -15.508 8.612 3.730 1.00 90.12 183 PRO A CA 1
ATOM 1533 C C . PRO A 1 183 ? -15.675 9.577 4.906 1.00 90.12 183 PRO A C 1
ATOM 1535 O O . PRO A 1 183 ? -15.921 9.153 6.036 1.00 90.12 183 PRO A O 1
ATOM 1538 N N . MET A 1 184 ? -15.602 10.883 4.634 1.00 89.25 184 MET A N 1
ATOM 1539 C CA . MET A 1 184 ? -15.628 11.922 5.674 1.00 89.25 184 MET A CA 1
ATOM 1540 C C . MET A 1 184 ? -16.855 11.820 6.592 1.00 89.25 184 MET A C 1
ATOM 1542 O O . MET A 1 184 ? -16.738 11.973 7.801 1.00 89.25 184 MET A O 1
ATOM 1546 N N . ASN A 1 185 ? -18.027 11.478 6.047 1.00 89.38 185 ASN A N 1
ATOM 1547 C CA . ASN A 1 185 ? -19.243 11.287 6.841 1.00 89.38 185 ASN A CA 1
ATOM 1548 C C . ASN A 1 185 ? -19.128 10.121 7.839 1.00 89.38 185 ASN A C 1
ATOM 1550 O O . ASN A 1 185 ? -19.673 10.205 8.939 1.00 89.38 185 ASN A O 1
ATOM 1554 N N . VAL A 1 186 ? -18.416 9.050 7.475 1.00 89.38 186 VAL A N 1
ATOM 1555 C CA . VAL A 1 186 ? -18.117 7.929 8.376 1.00 89.38 186 VAL A CA 1
ATOM 1556 C C . VAL A 1 186 ? -17.123 8.374 9.441 1.00 89.38 186 VAL A C 1
ATOM 1558 O O . VAL A 1 186 ? -17.358 8.127 10.622 1.00 89.38 186 VAL A O 1
ATOM 1561 N N . HIS A 1 187 ? -16.044 9.046 9.038 1.00 89.25 187 HIS A N 1
ATOM 1562 C CA . HIS A 1 187 ? -15.029 9.553 9.957 1.00 89.25 187 HIS A CA 1
ATOM 1563 C C . HIS A 1 187 ? -15.642 10.491 11.010 1.00 89.25 187 HIS A C 1
ATOM 1565 O O . HIS A 1 187 ? -15.538 10.226 12.207 1.00 89.25 187 HIS A O 1
ATOM 1571 N N . ASP A 1 188 ? -16.371 11.522 10.579 1.00 90.00 188 ASP A N 1
ATOM 1572 C CA . ASP A 1 188 ? -17.020 12.494 11.464 1.00 90.00 188 ASP A CA 1
ATOM 1573 C C . ASP A 1 188 ? -18.002 11.824 12.423 1.00 90.00 188 ASP A C 1
ATOM 1575 O O . ASP A 1 188 ? -18.028 12.134 13.617 1.00 90.00 188 ASP A O 1
ATOM 1579 N N . PHE A 1 189 ? -18.789 10.869 11.922 1.00 90.81 189 PHE A N 1
ATOM 1580 C CA . PHE A 1 189 ? -19.691 10.087 12.755 1.00 90.81 189 PHE A CA 1
ATOM 1581 C C . PHE A 1 189 ? -18.935 9.311 13.839 1.00 90.81 189 PHE A C 1
ATOM 1583 O O . PHE A 1 189 ? -19.331 9.366 15.002 1.00 90.81 189 PHE A O 1
ATOM 1590 N N . LEU A 1 190 ? -17.857 8.601 13.485 1.00 89.62 190 LEU A N 1
ATOM 1591 C CA . LEU A 1 190 ? -17.072 7.817 14.441 1.00 89.62 190 LEU A CA 1
ATOM 1592 C C . LEU A 1 190 ? -16.401 8.723 15.478 1.00 89.62 190 LEU A C 1
ATOM 1594 O O . LEU A 1 190 ? -16.499 8.449 16.673 1.00 89.62 190 LEU A O 1
ATOM 1598 N N . VAL A 1 191 ? -15.801 9.837 15.052 1.00 89.19 191 VAL A N 1
ATOM 1599 C CA . VAL A 1 191 ? -15.182 10.816 15.956 1.00 89.19 191 VAL A CA 1
ATOM 1600 C C . VAL A 1 191 ? -16.212 11.381 16.929 1.00 89.19 191 VAL A C 1
ATOM 1602 O O . VAL A 1 191 ? -15.984 11.367 18.138 1.00 89.19 191 VAL A O 1
ATOM 1605 N N . GLN A 1 192 ? -17.371 11.828 16.438 1.00 89.44 192 GLN A N 1
ATOM 1606 C CA . GLN A 1 192 ? -18.452 12.338 17.287 1.00 89.44 192 GLN A CA 1
ATOM 1607 C C . GLN A 1 192 ? -19.031 11.264 18.207 1.00 89.44 192 GLN A C 1
ATOM 1609 O O . GLN A 1 192 ? -19.467 11.575 19.315 1.00 89.44 192 GLN A O 1
ATOM 1614 N N . PHE A 1 193 ? -19.087 10.013 17.756 1.00 89.00 193 PHE A N 1
ATOM 1615 C CA . PHE A 1 193 ? -19.589 8.902 18.549 1.00 89.00 193 PHE A CA 1
ATOM 1616 C C . PHE A 1 193 ? -18.635 8.565 19.700 1.00 89.00 193 PHE A C 1
ATOM 1618 O O . PHE A 1 193 ? -19.102 8.476 20.833 1.00 89.00 193 PHE A O 1
ATOM 1625 N N . PHE A 1 194 ? -17.327 8.449 19.439 1.00 87.44 194 PHE A N 1
ATOM 1626 C CA . PHE A 1 194 ? -16.313 8.036 20.421 1.00 87.44 194 PHE A CA 1
ATOM 1627 C C . PHE A 1 194 ? -15.777 9.155 21.315 1.00 87.44 194 PHE A C 1
ATOM 1629 O O . PHE A 1 194 ? -15.306 8.877 22.412 1.00 87.44 194 PHE A O 1
ATOM 1636 N N . SER A 1 195 ? -15.893 10.417 20.906 1.00 88.00 195 SER A N 1
ATOM 1637 C CA . SER A 1 195 ? -15.416 11.562 21.699 1.00 88.00 195 SER A CA 1
ATOM 1638 C C . SER A 1 195 ? -16.363 11.954 22.843 1.00 88.00 195 SER A C 1
ATOM 1640 O O . SER A 1 195 ? -16.183 12.988 23.486 1.00 88.00 195 SER A O 1
ATOM 1642 N N . GLN A 1 196 ? -17.416 11.172 23.084 1.00 85.62 196 GLN A N 1
ATOM 1643 C CA . GLN A 1 196 ? -18.415 11.478 24.101 1.00 85.62 196 GLN A CA 1
ATOM 1644 C C . GLN A 1 196 ? -17.932 11.041 25.473 1.00 85.62 196 GLN A C 1
ATOM 1646 O O . GLN A 1 196 ? -17.568 9.888 25.681 1.00 85.62 196 GLN A O 1
ATOM 1651 N N . ASN A 1 197 ? -17.987 11.966 26.425 1.00 89.06 197 ASN A N 1
ATOM 1652 C CA . ASN A 1 197 ? -17.694 11.672 27.816 1.00 89.06 197 ASN A CA 1
ATOM 1653 C C . ASN A 1 197 ? -18.966 11.158 28.506 1.00 89.06 197 ASN A C 1
ATOM 1655 O O . ASN A 1 197 ? -19.740 11.950 29.045 1.00 89.06 197 ASN A O 1
ATOM 1659 N N . ILE A 1 198 ? -19.211 9.851 28.407 1.00 85.75 198 ILE A N 1
ATOM 1660 C CA . ILE A 1 198 ? -20.364 9.165 29.006 1.00 85.75 198 ILE A CA 1
ATOM 1661 C C . ILE A 1 198 ? -19.900 7.958 29.823 1.00 85.75 198 ILE A C 1
ATOM 1663 O O . ILE A 1 198 ? -18.826 7.408 29.580 1.00 85.75 198 ILE A O 1
ATOM 1667 N N . SER A 1 199 ? -20.710 7.557 30.798 1.00 85.12 199 SER A N 1
ATOM 1668 C CA . SER A 1 199 ? -20.436 6.399 31.655 1.00 85.12 199 SER A CA 1
ATOM 1669 C C . SER A 1 199 ? -20.634 5.062 30.930 1.00 85.12 199 SER A C 1
ATOM 1671 O O . SER A 1 199 ? -21.324 4.984 29.913 1.00 85.12 199 SER A O 1
ATOM 1673 N N . ASP A 1 200 ? -20.079 3.978 31.479 1.00 79.50 200 ASP A N 1
ATOM 1674 C CA . ASP A 1 200 ? -20.175 2.627 30.900 1.00 79.50 200 ASP A CA 1
ATOM 1675 C C . ASP A 1 200 ? -21.627 2.151 30.706 1.00 79.50 200 ASP A C 1
ATOM 1677 O O . ASP A 1 200 ? -21.964 1.492 29.718 1.00 79.50 200 ASP A O 1
ATOM 1681 N N . THR A 1 201 ? -22.523 2.508 31.629 1.00 81.44 201 THR A N 1
ATOM 1682 C CA . THR A 1 201 ? -23.951 2.167 31.537 1.00 81.44 201 THR A CA 1
ATOM 1683 C C . THR A 1 201 ? -24.659 2.969 30.446 1.00 81.44 201 THR A C 1
ATOM 1685 O O . THR A 1 201 ? -25.496 2.427 29.724 1.00 81.44 201 THR A O 1
ATOM 1688 N N . GLU A 1 202 ? -24.297 4.241 30.272 1.00 85.62 202 GLU A N 1
ATOM 1689 C CA . GLU A 1 202 ? -24.787 5.083 29.176 1.00 85.62 202 GLU A CA 1
ATOM 1690 C C . GLU A 1 202 ? -24.245 4.620 27.821 1.00 85.62 202 GLU A C 1
ATOM 1692 O O . GLU A 1 202 ? -24.973 4.666 26.828 1.00 85.62 202 GLU A O 1
ATOM 1697 N N . TRP A 1 203 ? -23.011 4.109 27.777 1.00 86.12 203 TRP A N 1
ATOM 1698 C CA . TRP A 1 203 ? -22.417 3.506 26.586 1.00 86.12 203 TRP A CA 1
ATOM 1699 C C . TRP A 1 203 ? -23.242 2.335 26.067 1.00 86.12 203 TRP A C 1
ATOM 1701 O O . TRP A 1 203 ? -23.555 2.297 24.876 1.00 86.12 203 TRP A O 1
ATOM 1711 N N . GLN A 1 204 ? -23.652 1.416 26.946 1.00 82.38 204 GLN A N 1
ATOM 1712 C CA . GLN A 1 204 ? -24.470 0.271 26.545 1.00 82.38 204 GLN A CA 1
ATOM 1713 C C . GLN A 1 204 ? -25.811 0.724 25.952 1.00 82.38 204 GLN A C 1
ATOM 1715 O O . GLN A 1 204 ? -26.177 0.315 24.852 1.00 82.38 204 GLN A O 1
ATOM 1720 N N . ILE A 1 205 ? -26.496 1.654 26.628 1.00 85.94 205 ILE A N 1
ATOM 1721 C CA . ILE A 1 205 ? -27.764 2.229 26.153 1.00 85.94 205 ILE A CA 1
ATOM 1722 C C . ILE A 1 205 ? -27.573 2.925 24.800 1.00 85.94 205 ILE A C 1
ATOM 1724 O O . ILE A 1 205 ? -28.436 2.846 23.921 1.00 85.94 205 ILE A O 1
ATOM 1728 N N . LYS A 1 206 ? -26.453 3.624 24.615 1.00 87.69 206 LYS A N 1
ATOM 1729 C CA . LYS A 1 206 ? -26.144 4.350 23.384 1.00 87.69 206 LYS A CA 1
ATOM 1730 C C . LYS A 1 206 ? -25.864 3.411 22.216 1.00 87.69 206 LYS A C 1
ATOM 1732 O O . LYS A 1 206 ? -26.343 3.680 21.115 1.00 87.69 206 LYS A O 1
ATOM 1737 N N . VAL A 1 207 ? -25.122 2.330 22.451 1.00 88.62 207 VAL A N 1
ATOM 1738 C CA . VAL A 1 207 ? -24.875 1.288 21.449 1.00 88.62 207 VAL A CA 1
ATOM 1739 C C . VAL A 1 207 ? -26.193 0.627 21.066 1.00 88.62 207 VAL A C 1
ATOM 1741 O O . VAL A 1 207 ? -26.526 0.641 19.888 1.00 88.62 207 VAL A O 1
ATOM 1744 N N . ASP A 1 208 ? -26.999 0.170 22.027 1.00 85.94 208 ASP A N 1
ATOM 1745 C CA . ASP A 1 208 ? -28.269 -0.525 21.758 1.00 85.94 208 ASP A CA 1
ATOM 1746 C C . ASP A 1 208 ? -29.254 0.330 20.936 1.00 85.94 208 ASP A C 1
ATOM 1748 O O . ASP A 1 208 ? -29.993 -0.175 20.087 1.00 85.94 208 ASP A O 1
ATOM 1752 N N . ASN A 1 209 ? -29.239 1.650 21.145 1.00 89.31 209 ASN A N 1
ATOM 1753 C CA . ASN A 1 209 ? -30.087 2.600 20.425 1.00 89.31 209 ASN A CA 1
ATOM 1754 C C . ASN A 1 209 ? -29.439 3.193 19.163 1.00 89.31 209 ASN A C 1
ATOM 1756 O O . ASN A 1 209 ? -30.053 4.050 18.517 1.00 89.31 209 ASN A O 1
ATOM 1760 N N . LEU A 1 210 ? -28.227 2.766 18.792 1.00 89.88 210 LEU A N 1
ATOM 1761 C CA . LEU A 1 210 ? -27.489 3.327 17.666 1.00 89.88 210 LEU A CA 1
ATOM 1762 C C . LEU A 1 210 ? -28.231 3.088 16.347 1.00 89.88 210 LEU A C 1
ATOM 1764 O O . LEU A 1 210 ? -28.576 1.957 15.991 1.00 89.88 210 LEU A O 1
ATOM 1768 N N . ARG A 1 211 ? -28.452 4.170 15.596 1.00 88.00 211 ARG A N 1
ATOM 1769 C CA . ARG A 1 211 ? -29.110 4.154 14.284 1.00 88.00 211 ARG A CA 1
ATOM 1770 C C . ARG A 1 211 ? -28.260 4.885 13.247 1.00 88.00 211 ARG A C 1
ATOM 1772 O O . ARG A 1 211 ? -27.555 5.824 13.615 1.00 88.00 211 ARG A O 1
ATOM 1779 N N . PRO A 1 212 ? -28.352 4.501 11.961 1.00 85.31 212 PRO A N 1
ATOM 1780 C CA . PRO A 1 212 ? -27.724 5.255 10.884 1.00 85.31 212 PRO A CA 1
ATOM 1781 C C . PRO A 1 212 ? -28.263 6.695 10.862 1.00 85.31 212 PRO A C 1
ATOM 1783 O O . PRO A 1 212 ? -29.485 6.863 10.965 1.00 85.31 212 PRO A O 1
ATOM 1786 N N . PRO A 1 213 ? -27.400 7.717 10.710 1.00 81.81 213 PRO A N 1
ATOM 1787 C CA . PRO A 1 213 ? -27.839 9.107 10.575 1.00 81.81 213 PRO A CA 1
ATOM 1788 C C . PRO A 1 213 ? -28.743 9.295 9.351 1.00 81.81 213 PRO A C 1
ATOM 1790 O O . PRO A 1 213 ? -29.770 9.969 9.419 1.00 81.81 213 PRO A O 1
ATOM 1793 N N . GLU A 1 214 ? -28.403 8.617 8.253 1.00 81.81 214 GLU A N 1
ATOM 1794 C CA . GLU A 1 214 ? -29.151 8.623 7.001 1.00 81.81 214 GLU A CA 1
ATOM 1795 C C . GLU A 1 214 ? -29.786 7.253 6.751 1.00 81.81 214 GLU A C 1
ATOM 1797 O O . GLU A 1 214 ? -29.106 6.229 6.677 1.00 81.81 214 GLU A O 1
ATOM 1802 N N . ARG A 1 215 ? -31.117 7.216 6.600 1.00 72.12 215 ARG A N 1
ATOM 1803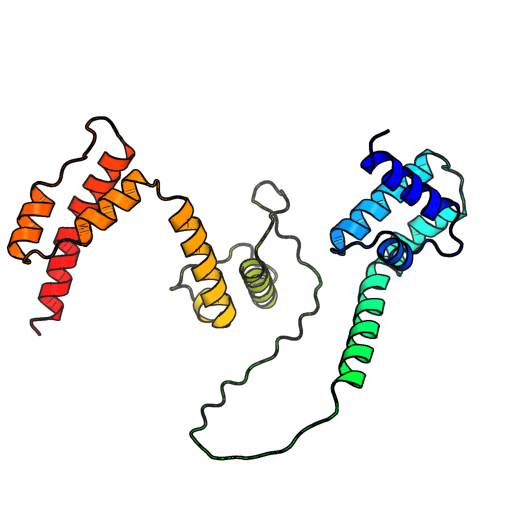 C CA . ARG A 1 215 ? -31.879 5.956 6.475 1.00 72.12 215 ARG A CA 1
ATOM 1804 C C . ARG A 1 215 ? -31.584 5.157 5.200 1.00 72.12 215 ARG A C 1
ATOM 1806 O O . ARG A 1 215 ? -31.935 3.983 5.157 1.00 72.12 215 ARG A O 1
ATOM 1813 N N . ASN A 1 216 ? -30.956 5.776 4.201 1.00 80.94 216 ASN A N 1
ATOM 1814 C CA . ASN A 1 216 ? -30.705 5.180 2.889 1.00 80.94 216 ASN A CA 1
ATOM 1815 C C . ASN A 1 216 ? -29.213 5.097 2.532 1.00 80.94 216 ASN A C 1
ATOM 1817 O O . ASN A 1 216 ? -28.907 4.856 1.370 1.00 80.94 216 ASN A O 1
ATOM 1821 N N . ASP A 1 217 ? -28.301 5.279 3.492 1.00 88.44 217 ASP A N 1
ATOM 1822 C CA . ASP A 1 217 ? -26.865 5.087 3.273 1.00 88.44 217 ASP A CA 1
ATOM 1823 C C . ASP A 1 217 ? -26.470 3.635 3.642 1.00 88.44 217 ASP A C 1
ATOM 1825 O O . ASP A 1 217 ? -26.478 3.261 4.828 1.00 88.44 217 ASP A O 1
ATOM 1829 N N . PRO A 1 218 ? -26.142 2.774 2.653 1.00 90.00 218 PRO A N 1
ATOM 1830 C CA . PRO A 1 218 ? -25.759 1.388 2.905 1.00 90.00 218 PRO A CA 1
ATOM 1831 C C . PRO A 1 218 ? -24.448 1.263 3.688 1.00 90.00 218 PRO A C 1
ATOM 1833 O O . PRO A 1 218 ? -24.307 0.328 4.480 1.00 90.00 218 PRO A O 1
ATOM 1836 N N . LEU A 1 219 ? -23.510 2.196 3.495 1.00 89.62 219 LEU A N 1
ATOM 1837 C CA . LEU A 1 219 ? -22.221 2.203 4.178 1.00 89.62 219 LEU A CA 1
ATOM 1838 C C . LEU A 1 219 ? -22.412 2.548 5.653 1.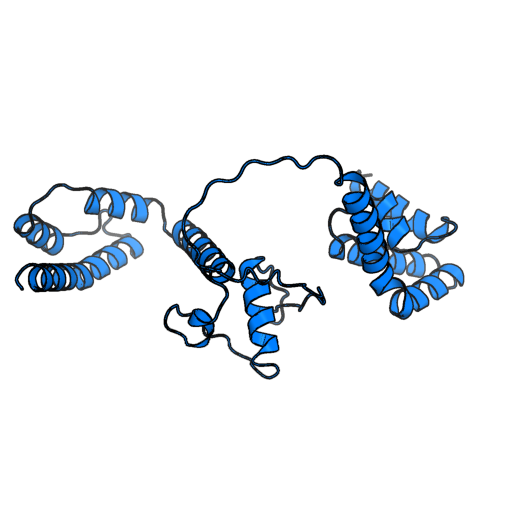00 89.62 219 LEU A C 1
ATOM 1840 O O . LEU A 1 219 ? -21.979 1.785 6.514 1.00 89.62 219 LEU A O 1
ATOM 1844 N N . MET A 1 220 ? -23.149 3.616 5.963 1.00 92.00 220 MET A N 1
ATOM 1845 C CA . MET A 1 220 ? -23.472 3.960 7.355 1.00 92.00 220 MET A CA 1
ATOM 1846 C C . MET A 1 220 ? -24.279 2.863 8.047 1.00 92.00 220 MET A C 1
ATOM 1848 O O . MET A 1 220 ? -24.065 2.565 9.224 1.00 92.00 220 MET A O 1
ATOM 1852 N N . THR A 1 221 ? -25.172 2.199 7.311 1.00 91.56 221 THR A N 1
ATOM 1853 C CA . THR A 1 221 ? -25.890 1.026 7.821 1.00 91.56 221 THR A CA 1
ATOM 1854 C C . THR A 1 221 ? -24.931 -0.113 8.173 1.00 91.56 221 THR A C 1
ATOM 1856 O O . THR A 1 221 ? -25.096 -0.755 9.213 1.00 91.56 221 THR A O 1
ATOM 1859 N N . ALA A 1 222 ? -23.921 -0.373 7.339 1.00 91.06 222 ALA A N 1
ATOM 1860 C CA . ALA A 1 222 ? -22.899 -1.377 7.614 1.00 91.06 222 ALA A CA 1
ATOM 1861 C C . ALA A 1 222 ? -22.022 -0.994 8.818 1.00 91.06 222 ALA A C 1
ATOM 1863 O O . ALA A 1 222 ? -21.827 -1.829 9.698 1.00 91.06 222 ALA A O 1
ATOM 1864 N N . VAL A 1 223 ? -21.577 0.264 8.909 1.00 90.06 223 VAL A N 1
ATOM 1865 C CA . VAL A 1 223 ? -20.793 0.790 10.040 1.00 90.06 223 VAL A CA 1
ATOM 1866 C C . VAL A 1 223 ? -21.547 0.602 11.355 1.00 90.06 223 VAL A C 1
ATOM 1868 O O . VAL A 1 223 ? -21.028 -0.015 12.282 1.00 90.06 223 VAL A O 1
ATOM 1871 N N . VAL A 1 224 ? -22.810 1.032 11.426 1.00 90.81 224 VAL A N 1
ATOM 1872 C CA . VAL A 1 224 ? -23.643 0.860 12.627 1.00 90.81 224 VAL A CA 1
ATOM 1873 C C . VAL A 1 224 ? -23.804 -0.618 12.990 1.00 90.81 224 VAL A C 1
ATOM 1875 O O . VAL A 1 224 ? -23.682 -0.980 14.158 1.00 90.81 224 VAL A O 1
ATOM 1878 N N . ARG A 1 225 ? -24.019 -1.501 12.005 1.00 90.38 225 ARG A N 1
ATOM 1879 C CA . ARG A 1 225 ? -24.090 -2.955 12.243 1.00 90.38 225 ARG A CA 1
ATOM 1880 C C . ARG A 1 225 ? -22.789 -3.530 12.798 1.00 90.38 225 ARG A C 1
ATOM 1882 O O . ARG A 1 225 ? -22.854 -4.459 13.599 1.00 90.38 225 ARG A O 1
ATOM 1889 N N . ILE A 1 226 ? -21.636 -3.030 12.357 1.00 89.44 226 ILE A N 1
ATOM 1890 C CA . ILE A 1 226 ? -20.331 -3.439 12.888 1.00 89.44 226 ILE A CA 1
ATOM 1891 C C . ILE A 1 226 ? -20.222 -3.000 14.348 1.00 89.44 226 ILE A C 1
ATOM 1893 O O . ILE A 1 226 ? -19.981 -3.852 15.197 1.00 89.44 226 ILE A O 1
ATOM 1897 N N . LEU A 1 227 ? -20.505 -1.730 14.651 1.00 88.62 227 LEU A N 1
ATOM 1898 C CA . LEU A 1 227 ? -20.440 -1.189 16.014 1.00 88.62 227 LEU A CA 1
ATOM 1899 C C . LEU A 1 227 ? -21.342 -1.955 16.994 1.00 88.62 227 LEU A C 1
ATOM 1901 O O . LEU A 1 227 ? -20.895 -2.322 18.078 1.00 88.62 227 LEU A O 1
ATOM 1905 N N . HIS A 1 228 ? -22.569 -2.291 16.582 1.00 87.81 228 HIS A N 1
ATOM 1906 C CA . HIS A 1 228 ? -23.487 -3.141 17.358 1.00 87.81 228 HIS A CA 1
ATOM 1907 C C . HIS A 1 228 ? -22.901 -4.515 17.705 1.00 87.81 228 HIS A C 1
ATOM 1909 O O . HIS A 1 228 ? -23.214 -5.080 18.747 1.00 87.81 228 HIS A O 1
ATOM 1915 N N . ARG A 1 229 ? -22.070 -5.084 16.828 1.00 85.44 229 ARG A N 1
ATOM 1916 C CA . ARG A 1 229 ? -21.488 -6.421 17.018 1.00 85.44 229 ARG A CA 1
ATOM 1917 C C . ARG A 1 229 ? -20.182 -6.395 17.800 1.00 85.44 229 ARG A C 1
ATOM 1919 O O . ARG A 1 229 ? -19.869 -7.374 18.472 1.00 85.44 229 ARG A O 1
ATOM 1926 N N . THR A 1 230 ? -19.394 -5.333 17.673 1.00 82.75 230 THR A N 1
ATOM 1927 C CA . THR A 1 230 ? -18.034 -5.282 18.222 1.00 82.75 230 THR A CA 1
ATOM 1928 C C . THR A 1 230 ? -17.981 -4.630 19.597 1.00 82.75 230 THR A C 1
ATOM 1930 O O . THR A 1 230 ? -17.303 -5.153 20.480 1.00 82.75 230 THR A O 1
ATOM 1933 N N . LEU A 1 231 ? -18.722 -3.542 19.816 1.00 81.50 231 LEU A N 1
ATOM 1934 C CA . LEU A 1 231 ? -18.604 -2.743 21.039 1.00 81.50 231 LEU A CA 1
ATOM 1935 C C . LEU A 1 231 ? -19.093 -3.451 22.311 1.00 81.50 231 LEU A C 1
ATOM 1937 O O . LEU A 1 231 ? -18.364 -3.410 23.303 1.00 81.50 231 LEU A O 1
ATOM 1941 N N . PRO A 1 232 ? -20.238 -4.168 22.320 1.00 73.75 232 PRO A N 1
ATOM 1942 C CA . PRO A 1 232 ? -20.671 -4.881 23.525 1.00 73.75 232 PRO A CA 1
ATOM 1943 C C . PRO A 1 232 ? -19.651 -5.931 23.992 1.00 73.75 232 PRO A C 1
ATOM 1945 O O . PRO A 1 232 ? -19.483 -6.152 25.189 1.00 73.75 232 PRO A O 1
ATOM 1948 N N . ASN A 1 233 ? -18.920 -6.541 23.052 1.00 63.56 233 ASN A N 1
ATOM 1949 C CA . ASN A 1 233 ? -17.896 -7.543 23.346 1.00 63.56 233 ASN A CA 1
ATOM 1950 C C . ASN A 1 233 ? -16.589 -6.911 23.859 1.00 63.56 233 ASN A C 1
ATOM 1952 O O . ASN A 1 233 ? -15.929 -7.484 24.723 1.00 63.56 233 ASN A O 1
ATOM 1956 N N . GLN A 1 234 ? -16.214 -5.727 23.364 1.00 57.09 234 GLN A N 1
ATOM 1957 C CA . GLN A 1 234 ? -15.015 -5.011 23.821 1.00 57.09 234 GLN A CA 1
ATOM 1958 C C . GLN A 1 234 ? -15.177 -4.434 25.231 1.00 57.09 234 GLN A C 1
ATOM 1960 O O . GLN A 1 234 ? -14.244 -4.533 26.028 1.00 57.09 234 GLN A O 1
ATOM 1965 N N . ASN A 1 235 ? -16.362 -3.919 25.574 1.00 54.75 235 ASN A N 1
ATOM 1966 C CA . ASN A 1 235 ? -16.633 -3.452 26.934 1.00 54.75 235 ASN A CA 1
ATOM 1967 C C . ASN A 1 235 ? -16.575 -4.607 27.937 1.00 54.75 235 ASN A C 1
ATOM 1969 O O . ASN A 1 235 ? -15.926 -4.466 28.963 1.00 54.75 235 ASN A O 1
ATOM 1973 N N . GLN A 1 236 ? -17.121 -5.785 27.610 1.00 50.94 236 GLN A N 1
ATOM 1974 C CA . GLN A 1 236 ? -16.994 -6.969 28.472 1.00 50.94 236 GLN A CA 1
ATOM 1975 C C . GLN A 1 236 ? -15.533 -7.385 28.708 1.00 50.94 236 GLN A C 1
ATOM 1977 O O . GLN A 1 236 ? -15.181 -7.768 29.823 1.00 50.94 236 GLN A O 1
ATOM 1982 N N . ILE A 1 237 ? -14.671 -7.283 27.690 1.00 46.84 237 ILE A N 1
ATOM 1983 C CA . ILE A 1 237 ? -13.238 -7.593 27.817 1.00 46.84 237 ILE A CA 1
ATOM 1984 C C . ILE A 1 237 ? -12.521 -6.555 28.695 1.00 46.84 237 ILE A C 1
ATOM 1986 O O . ILE A 1 237 ? -11.741 -6.941 29.563 1.00 46.84 237 ILE A O 1
ATOM 1990 N N . LEU A 1 238 ? -12.806 -5.259 28.535 1.00 40.44 238 LEU A N 1
ATOM 1991 C CA . LEU A 1 238 ? -12.226 -4.213 29.386 1.00 40.44 238 LEU A CA 1
ATOM 1992 C C . LEU A 1 238 ? -12.704 -4.334 30.842 1.00 40.44 238 LEU A C 1
ATOM 1994 O O . LEU A 1 238 ? -11.887 -4.245 31.756 1.00 40.44 238 LEU A O 1
ATOM 1998 N N . THR A 1 239 ? -13.984 -4.638 31.083 1.00 44.22 239 THR A N 1
ATOM 1999 C CA . THR A 1 239 ? -14.498 -4.868 32.444 1.00 44.22 239 THR A CA 1
ATOM 2000 C C . THR A 1 239 ? -13.883 -6.118 33.093 1.00 44.22 239 THR A C 1
ATOM 2002 O O . THR A 1 239 ? -13.654 -6.123 34.299 1.00 44.22 239 THR A O 1
ATOM 2005 N N . LEU A 1 240 ? -13.553 -7.161 32.319 1.00 35.91 240 LEU A N 1
ATOM 2006 C CA . LEU A 1 240 ? -12.869 -8.368 32.814 1.00 35.91 240 LEU A CA 1
ATOM 2007 C C . LEU A 1 240 ? -11.380 -8.150 33.136 1.00 35.91 240 LEU A C 1
ATOM 2009 O O . LEU A 1 240 ? -10.835 -8.858 33.984 1.00 35.91 240 LEU A O 1
ATOM 2013 N N . ILE A 1 241 ? -10.723 -7.190 32.479 1.00 38.56 241 ILE A N 1
ATOM 2014 C CA . ILE A 1 241 ? -9.302 -6.876 32.699 1.00 38.56 241 ILE A CA 1
ATOM 2015 C C . ILE A 1 241 ? -9.102 -5.959 33.918 1.00 38.56 241 ILE A C 1
ATOM 2017 O O . ILE A 1 241 ? -8.085 -6.079 34.589 1.00 38.56 241 ILE A O 1
ATOM 2021 N N . PHE A 1 242 ? -10.068 -5.097 34.255 1.00 34.34 242 PHE A N 1
ATOM 2022 C CA . PHE A 1 242 ? -9.979 -4.187 35.411 1.00 34.34 242 PHE A CA 1
ATOM 2023 C C . PHE A 1 242 ? -10.607 -4.723 36.715 1.00 34.34 242 PHE A C 1
ATOM 2025 O O . PHE A 1 242 ? -10.592 -4.026 37.729 1.00 34.34 242 PHE A O 1
ATOM 2032 N N . LEU A 1 243 ? -11.154 -5.945 36.710 1.00 37.25 243 LEU A N 1
ATOM 2033 C CA . LEU A 1 243 ? -11.721 -6.618 37.894 1.00 37.25 243 LEU A CA 1
ATOM 2034 C C . LEU A 1 243 ? -10.901 -7.831 38.386 1.00 37.25 243 LEU A C 1
ATOM 2036 O O . LEU A 1 243 ? -11.395 -8.590 39.220 1.00 37.25 243 LEU A O 1
ATOM 2040 N N . ASN A 1 244 ? -9.661 -7.998 37.916 1.00 36.44 244 ASN A N 1
ATOM 2041 C CA . ASN A 1 244 ? -8.649 -8.891 38.507 1.00 36.44 244 ASN A CA 1
ATOM 2042 C C . ASN A 1 244 ? -7.436 -8.084 38.976 1.00 36.44 244 ASN A C 1
ATOM 2044 O O . ASN A 1 244 ? -6.719 -8.594 39.864 1.00 36.44 244 ASN A O 1
#

Radius of gyration: 28.89 Å; chains: 1; bounding box: 69×43×80 Å